Protein AF-A0A8I3A4X0-F1 (afdb_monomer_lite)

Sequence (223 aa):
MESDSDFFTKLTAVTSTLDHLRTVLSHLPDSIPLANKNTPRYDFQFYQPDQEKVKLYGTTEAALNNVLKVTFAPNGRRGDDTPYRFDLLEQGPGLVAIVDALDCELSRSPGSAILCKWLDDLLQVAEHYDKAAQVVMPNNTQSSSGPTAAAGGVGEPADIQINPSNYIDDPEPIAKGPGGRPRDDRLLHLAIWCHQQDDSNKTNVFRCVGTSTGCTTAWKFKN

Structure (mmCIF, N/CA/C/O backbone):
data_AF-A0A8I3A4X0-F1
#
_entry.id   AF-A0A8I3A4X0-F1
#
loop_
_atom_site.group_PDB
_atom_site.id
_atom_site.type_symbol
_atom_site.label_atom_id
_atom_site.label_alt_id
_atom_site.label_comp_id
_atom_site.label_asym_id
_atom_site.label_entity_id
_atom_site.label_seq_id
_atom_site.pdbx_PDB_ins_code
_atom_site.Cartn_x
_atom_site.Cartn_y
_atom_site.Cartn_z
_atom_site.occupancy
_atom_site.B_iso_or_equiv
_atom_site.auth_seq_id
_atom_site.auth_comp_id
_atom_site.auth_asym_id
_atom_site.auth_atom_id
_atom_site.pdbx_PDB_model_num
ATOM 1 N N . MET A 1 1 ? -29.580 -1.529 12.355 1.00 47.12 1 MET A N 1
ATOM 2 C CA . MET A 1 1 ? -29.310 -2.789 13.070 1.00 47.12 1 MET A CA 1
ATOM 3 C C . MET A 1 1 ? -28.844 -3.754 11.995 1.00 47.12 1 MET A C 1
ATOM 5 O O . MET A 1 1 ? -29.682 -4.291 11.282 1.00 47.12 1 MET A O 1
ATOM 9 N N . GLU A 1 2 ? -27.535 -3.811 11.734 1.00 55.06 2 GLU A N 1
ATOM 10 C CA . GLU A 1 2 ? -26.990 -4.882 10.886 1.00 55.06 2 GLU A CA 1
ATOM 11 C C . GLU A 1 2 ? -27.287 -6.211 11.587 1.00 55.06 2 GLU A C 1
ATOM 13 O O . GLU A 1 2 ? -27.212 -6.295 12.812 1.00 55.06 2 GLU A O 1
ATOM 18 N N . SER A 1 3 ? -27.726 -7.212 10.829 1.00 74.44 3 SER A N 1
ATOM 19 C CA . SER A 1 3 ? -27.935 -8.554 11.368 1.00 74.44 3 SER A CA 1
ATOM 20 C C . SER A 1 3 ? -26.574 -9.156 11.706 1.00 74.44 3 SER A C 1
ATOM 22 O O . SER A 1 3 ? -25.662 -9.067 10.885 1.00 74.44 3 SER A O 1
ATOM 24 N N . ASP A 1 4 ? -26.443 -9.822 12.855 1.00 71.00 4 ASP A N 1
ATOM 25 C CA . ASP A 1 4 ? -25.217 -10.543 13.233 1.00 71.00 4 ASP A CA 1
ATOM 26 C C . ASP A 1 4 ? -24.739 -11.494 12.117 1.00 71.00 4 ASP A C 1
ATOM 28 O O . ASP A 1 4 ? -23.542 -11.665 11.901 1.00 71.00 4 ASP A O 1
ATOM 32 N N . SER A 1 5 ? -25.667 -12.047 11.327 1.00 76.62 5 SER A N 1
ATOM 33 C CA . SER A 1 5 ? -25.352 -12.889 10.166 1.00 76.62 5 SER A CA 1
ATOM 34 C C . SER A 1 5 ? -24.596 -12.150 9.052 1.00 76.62 5 SER A C 1
ATOM 36 O O . SER A 1 5 ? -23.759 -12.754 8.381 1.00 76.62 5 SER A O 1
ATOM 38 N N . ASP A 1 6 ? -24.887 -10.868 8.828 1.00 80.56 6 ASP A N 1
ATOM 39 C CA . ASP A 1 6 ? -24.220 -10.039 7.813 1.00 80.56 6 ASP A CA 1
ATOM 40 C C . ASP A 1 6 ? -22.805 -9.659 8.276 1.00 80.56 6 ASP A C 1
ATOM 42 O O . ASP A 1 6 ? -21.851 -9.708 7.500 1.00 80.56 6 ASP A O 1
ATOM 46 N N . PHE A 1 7 ? -22.645 -9.401 9.578 1.00 77.06 7 PHE A N 1
ATOM 47 C CA . PHE A 1 7 ? -21.348 -9.124 10.193 1.00 77.06 7 PHE A CA 1
ATOM 48 C C . PHE A 1 7 ? -20.360 -10.288 10.017 1.00 77.06 7 PHE A C 1
ATOM 50 O O . PHE A 1 7 ? -19.268 -10.089 9.483 1.00 77.06 7 PHE A O 1
ATOM 57 N N . PHE A 1 8 ? -20.737 -11.515 10.401 1.00 78.38 8 PHE A N 1
ATOM 58 C CA . PHE A 1 8 ? -19.843 -12.677 10.279 1.00 78.38 8 PHE A CA 1
ATOM 59 C C . PHE A 1 8 ? -19.531 -13.037 8.823 1.00 78.38 8 PHE A C 1
ATOM 61 O O . PHE A 1 8 ? -18.415 -13.463 8.519 1.00 78.38 8 PHE A O 1
ATOM 68 N N . THR A 1 9 ? -20.484 -12.833 7.911 1.00 82.56 9 THR A N 1
ATOM 69 C CA . THR A 1 9 ? -20.263 -13.058 6.475 1.00 82.56 9 THR A CA 1
ATOM 70 C C . THR A 1 9 ? -19.227 -12.079 5.922 1.00 82.56 9 THR A C 1
ATOM 72 O O . THR A 1 9 ? -18.275 -12.503 5.265 1.00 82.56 9 THR A O 1
ATOM 75 N N . LYS A 1 10 ? -19.356 -10.783 6.243 1.00 80.06 10 LYS A N 1
ATOM 76 C CA . LYS A 1 10 ? -18.376 -9.755 5.856 1.00 80.06 10 LYS A CA 1
ATOM 77 C C . LYS A 1 10 ? -17.004 -10.035 6.451 1.00 80.06 10 LYS A C 1
ATOM 79 O O . LYS A 1 10 ? -16.015 -9.987 5.729 1.00 80.06 10 LYS A O 1
ATOM 84 N N . LEU A 1 11 ? -16.948 -10.389 7.734 1.00 81.38 11 LEU A N 1
ATOM 85 C CA . LEU A 1 11 ? -15.691 -10.698 8.408 1.00 81.38 11 LEU A CA 1
ATOM 86 C C . LEU A 1 11 ? -14.978 -11.885 7.742 1.00 81.38 11 LEU A C 1
ATOM 88 O O . LEU A 1 11 ? -13.796 -11.785 7.447 1.00 81.38 11 LEU A O 1
ATOM 92 N N . THR A 1 12 ? -15.708 -12.957 7.418 1.00 85.00 12 THR A N 1
ATOM 93 C CA . THR A 1 12 ? -15.148 -14.140 6.735 1.00 85.00 12 THR A CA 1
ATOM 94 C C . THR A 1 12 ? -14.617 -13.805 5.335 1.00 85.00 12 THR A C 1
ATOM 96 O O . THR A 1 12 ? -13.579 -14.314 4.912 1.00 85.00 12 THR A O 1
ATOM 99 N N . ALA A 1 13 ? -15.314 -12.936 4.597 1.00 86.62 13 ALA A N 1
ATOM 100 C CA . ALA A 1 13 ? -14.864 -12.485 3.281 1.00 86.62 13 ALA A CA 1
ATOM 101 C C . ALA A 1 13 ? -13.602 -11.609 3.375 1.00 86.62 13 ALA A C 1
ATOM 103 O O . ALA A 1 13 ? -12.676 -11.757 2.573 1.00 86.62 13 ALA A O 1
ATOM 104 N N . VAL A 1 14 ? -13.542 -10.728 4.377 1.00 90.62 14 VAL A N 1
ATOM 105 C CA . VAL A 1 14 ? -12.379 -9.876 4.638 1.00 90.62 14 VAL A CA 1
ATOM 106 C C . VAL A 1 14 ? -11.165 -10.715 5.030 1.00 90.62 14 VAL A C 1
ATOM 108 O O . VAL A 1 14 ? -10.103 -10.529 4.441 1.00 90.62 14 VAL A O 1
ATOM 111 N N . THR A 1 15 ? -11.311 -11.678 5.943 1.00 91.75 15 THR A N 1
ATOM 112 C CA . THR A 1 15 ? -10.195 -12.540 6.366 1.00 91.75 15 THR A CA 1
ATOM 113 C C . THR A 1 15 ? -9.652 -13.370 5.207 1.00 91.75 15 THR A C 1
ATOM 115 O O . THR A 1 15 ? -8.444 -13.395 4.992 1.00 91.75 15 THR A O 1
ATOM 118 N N . SER A 1 16 ? -10.525 -13.958 4.380 1.00 93.50 16 SER A N 1
ATOM 119 C CA . SER A 1 16 ? -10.088 -14.693 3.184 1.00 93.50 16 SER A CA 1
ATOM 120 C C . SER A 1 16 ? -9.323 -13.804 2.199 1.00 93.50 16 SER A C 1
ATOM 122 O O . SER A 1 16 ? -8.357 -14.253 1.582 1.00 93.50 16 SER A O 1
ATOM 124 N N . THR A 1 17 ? -9.752 -12.551 2.033 1.00 95.19 17 THR A N 1
ATOM 125 C CA . THR A 1 17 ? -9.074 -11.585 1.157 1.00 95.19 17 THR A CA 1
ATOM 126 C C . THR A 1 17 ? -7.717 -11.166 1.734 1.00 95.19 17 THR A C 1
ATOM 128 O O . THR A 1 17 ? -6.750 -11.035 0.987 1.00 95.19 17 THR A O 1
ATOM 131 N N . LEU A 1 18 ? -7.613 -11.003 3.057 1.00 96.69 18 LEU A N 1
ATOM 132 C CA . LEU A 1 18 ? -6.359 -10.695 3.752 1.00 96.69 18 LEU A CA 1
ATOM 133 C C . LEU A 1 18 ? -5.341 -11.839 3.643 1.00 96.69 18 LEU A C 1
ATOM 135 O O . LEU A 1 18 ? -4.169 -11.581 3.369 1.00 96.69 18 LEU A O 1
ATOM 139 N N . ASP A 1 19 ? -5.779 -13.090 3.793 1.00 97.06 19 ASP A N 1
ATOM 140 C CA . ASP A 1 19 ? -4.923 -14.273 3.625 1.00 97.06 19 ASP A CA 1
ATOM 141 C C . ASP A 1 19 ? -4.390 -14.390 2.192 1.00 97.06 19 ASP A C 1
ATOM 143 O O . ASP A 1 19 ? -3.203 -14.659 1.968 1.00 97.06 19 ASP A O 1
ATOM 147 N N . HIS A 1 20 ? -5.254 -14.130 1.208 1.00 97.25 20 HIS A N 1
ATOM 148 C CA . HIS A 1 20 ? -4.854 -14.078 -0.195 1.00 97.25 20 HIS A CA 1
ATOM 149 C C . HIS A 1 20 ? -3.848 -12.950 -0.443 1.00 97.25 20 HIS A C 1
ATOM 151 O O . HIS A 1 20 ? -2.771 -13.197 -0.985 1.00 97.25 20 HIS A O 1
ATOM 157 N N . LEU A 1 21 ? -4.122 -11.736 0.051 1.00 97.62 21 LEU A N 1
ATOM 158 C CA . LEU A 1 21 ? -3.190 -10.613 -0.057 1.00 97.62 21 LEU A CA 1
ATOM 159 C C . LEU A 1 21 ? -1.827 -10.947 0.567 1.00 97.62 21 LEU A C 1
ATOM 161 O O . LEU A 1 21 ? -0.797 -10.696 -0.057 1.00 97.62 21 LEU A O 1
ATOM 165 N N . ARG A 1 22 ? -1.797 -11.549 1.763 1.00 98.06 22 ARG A N 1
ATOM 166 C CA . ARG A 1 22 ? -0.547 -11.969 2.420 1.00 98.06 22 ARG A CA 1
ATOM 167 C C . ARG A 1 22 ? 0.241 -12.928 1.543 1.00 98.06 22 ARG A C 1
ATOM 169 O O . ARG A 1 22 ? 1.454 -12.771 1.408 1.00 98.06 22 ARG A O 1
ATOM 176 N N . THR A 1 23 ? -0.447 -13.901 0.955 1.00 96.75 23 THR A N 1
ATOM 177 C CA . THR A 1 23 ? 0.161 -14.909 0.085 1.00 96.75 23 THR A CA 1
ATOM 178 C C . THR A 1 23 ? 0.794 -14.244 -1.133 1.00 96.75 23 THR A C 1
ATOM 180 O O . THR A 1 23 ? 1.985 -14.431 -1.371 1.00 96.75 23 THR A O 1
ATOM 183 N N . VAL A 1 24 ? 0.051 -13.395 -1.849 1.00 95.88 24 VAL A N 1
ATOM 184 C CA . VAL A 1 24 ? 0.565 -12.723 -3.053 1.00 95.88 24 VAL A CA 1
ATOM 185 C C . VAL A 1 24 ? 1.722 -11.775 -2.710 1.00 95.88 24 VAL A C 1
ATOM 187 O O . VAL A 1 24 ? 2.749 -11.797 -3.383 1.00 95.88 24 VAL A O 1
ATOM 190 N N . LEU A 1 25 ? 1.622 -10.996 -1.625 1.00 96.00 25 LEU A N 1
ATOM 191 C CA . LEU A 1 25 ? 2.701 -10.096 -1.192 1.00 96.00 25 LEU A CA 1
ATOM 192 C C . LEU A 1 25 ? 3.981 -10.838 -0.769 1.00 96.00 25 LEU A C 1
ATOM 194 O O . LEU A 1 25 ? 5.075 -10.293 -0.909 1.00 96.00 25 LEU A O 1
ATOM 198 N N . SER A 1 26 ? 3.857 -12.066 -0.257 1.00 94.50 26 SER A N 1
ATOM 199 C CA . SER A 1 26 ? 5.000 -12.898 0.154 1.00 94.50 26 SER A CA 1
ATOM 200 C C . SER A 1 26 ? 5.718 -13.560 -1.026 1.00 94.50 26 SER A C 1
ATOM 202 O O . SER A 1 26 ? 6.832 -14.055 -0.864 1.00 94.50 26 SER A O 1
ATOM 204 N N . HIS A 1 27 ? 5.084 -13.570 -2.199 1.00 91.38 27 HIS A N 1
ATOM 205 C CA . HIS A 1 27 ? 5.568 -14.208 -3.421 1.00 91.38 27 HIS A CA 1
ATOM 206 C C . HIS A 1 27 ? 5.666 -13.220 -4.589 1.00 91.38 27 HIS A C 1
ATOM 208 O O . HIS A 1 27 ? 5.563 -13.615 -5.749 1.00 91.38 27 HIS A O 1
ATOM 214 N N . LEU A 1 28 ? 5.870 -11.933 -4.292 1.00 91.62 28 LEU A N 1
ATOM 215 C CA . LEU A 1 28 ? 6.074 -10.932 -5.329 1.00 91.62 28 LEU A CA 1
ATOM 216 C C . LEU A 1 28 ? 7.306 -11.269 -6.184 1.00 91.62 28 LEU A C 1
ATOM 218 O O . LEU A 1 28 ? 8.292 -11.817 -5.688 1.00 91.62 28 LEU A O 1
ATOM 222 N N . PRO A 1 29 ? 7.270 -10.935 -7.480 1.00 90.06 29 PRO A N 1
ATOM 223 C CA . PRO A 1 29 ? 8.367 -11.246 -8.381 1.00 90.06 29 PRO A CA 1
ATOM 224 C C . PRO A 1 29 ? 9.606 -10.387 -8.122 1.00 90.06 29 PRO A C 1
ATOM 226 O O . PRO A 1 29 ? 9.511 -9.218 -7.743 1.00 90.06 29 PRO A O 1
ATOM 229 N N . ASP A 1 30 ? 10.771 -10.924 -8.489 1.00 88.00 30 ASP A N 1
ATOM 230 C CA . ASP A 1 30 ? 12.080 -10.255 -8.388 1.00 88.00 30 ASP A CA 1
ATOM 231 C C . ASP A 1 30 ? 12.199 -8.964 -9.223 1.00 88.00 30 ASP A C 1
ATOM 233 O O . ASP A 1 30 ? 13.159 -8.208 -9.077 1.00 88.00 30 ASP A O 1
ATOM 237 N N . SER A 1 31 ? 11.221 -8.671 -10.090 1.00 86.19 31 SER A N 1
ATOM 238 C CA . SER A 1 31 ? 11.115 -7.373 -10.768 1.00 86.19 31 SER A CA 1
ATOM 239 C C . SER A 1 31 ? 10.876 -6.213 -9.796 1.00 86.19 31 SER A C 1
ATOM 241 O O . SER A 1 31 ? 11.176 -5.068 -10.133 1.00 86.19 31 SER A O 1
ATOM 243 N N . ILE A 1 32 ? 10.325 -6.493 -8.611 1.00 89.38 32 ILE A N 1
ATOM 244 C CA . ILE A 1 32 ? 10.249 -5.542 -7.502 1.00 89.38 32 ILE A CA 1
ATOM 245 C C . ILE A 1 32 ? 11.483 -5.771 -6.617 1.00 89.38 32 ILE A C 1
ATOM 247 O O . ILE A 1 32 ? 11.727 -6.903 -6.191 1.00 89.38 32 ILE A O 1
ATOM 251 N N . PRO A 1 33 ? 12.272 -4.730 -6.303 1.00 91.44 33 PRO A N 1
ATOM 252 C CA . PRO A 1 33 ? 13.478 -4.906 -5.506 1.00 91.44 33 PRO A CA 1
ATOM 253 C C . PRO A 1 33 ? 13.143 -5.332 -4.072 1.00 91.44 33 PRO A C 1
ATOM 255 O O . PRO A 1 33 ? 12.147 -4.906 -3.490 1.00 91.44 33 PRO A O 1
ATOM 258 N N . LEU A 1 34 ? 14.004 -6.152 -3.473 1.00 90.56 34 LEU A N 1
ATOM 259 C CA . LEU A 1 34 ? 13.923 -6.465 -2.046 1.00 90.56 34 LEU A CA 1
ATOM 260 C C . LEU A 1 34 ? 14.185 -5.213 -1.200 1.00 90.56 34 LEU A C 1
ATOM 262 O O . LEU A 1 34 ? 15.054 -4.402 -1.528 1.00 90.56 34 LEU A O 1
ATOM 266 N N . ALA A 1 35 ? 13.454 -5.086 -0.093 1.00 89.81 35 ALA A N 1
ATOM 267 C CA . ALA A 1 35 ? 13.588 -3.983 0.846 1.00 89.81 35 ALA A CA 1
ATOM 268 C C . ALA A 1 35 ? 15.026 -3.859 1.369 1.00 89.81 35 ALA A C 1
ATOM 270 O O . ALA A 1 35 ? 15.668 -4.844 1.759 1.00 89.81 35 ALA A O 1
ATOM 271 N N . ASN A 1 36 ? 15.529 -2.624 1.418 1.00 88.12 36 ASN A N 1
ATOM 272 C CA . ASN A 1 36 ? 16.824 -2.349 2.027 1.00 88.12 36 ASN A CA 1
ATOM 273 C C . ASN A 1 36 ? 16.703 -2.491 3.549 1.00 88.12 36 ASN A C 1
ATOM 275 O O . ASN A 1 36 ? 15.921 -1.787 4.179 1.00 88.12 36 ASN A O 1
ATOM 279 N N . LYS A 1 37 ? 17.516 -3.362 4.158 1.00 85.00 37 LYS A N 1
ATOM 280 C CA . LYS A 1 37 ? 17.486 -3.607 5.611 1.00 85.00 37 LYS A CA 1
ATOM 281 C C . LYS A 1 37 ? 17.763 -2.359 6.457 1.00 85.00 37 LYS A C 1
ATOM 283 O O . LYS A 1 37 ? 17.303 -2.300 7.590 1.00 85.00 37 LYS A O 1
ATOM 288 N N . ASN A 1 38 ? 18.520 -1.397 5.933 1.00 86.44 38 ASN A N 1
ATOM 289 C CA . ASN A 1 38 ? 18.898 -0.184 6.661 1.00 86.44 38 ASN A CA 1
ATOM 290 C C . ASN A 1 38 ? 17.916 0.969 6.433 1.00 86.44 38 ASN A C 1
ATOM 292 O O . ASN A 1 38 ? 17.824 1.870 7.262 1.00 86.44 38 ASN A O 1
ATOM 296 N N . THR A 1 39 ? 17.221 0.964 5.296 1.00 87.25 39 THR A N 1
ATOM 297 C CA . THR A 1 39 ? 16.328 2.045 4.863 1.00 87.25 39 THR A CA 1
ATOM 298 C C . THR A 1 39 ? 15.094 1.480 4.147 1.00 87.25 39 THR A C 1
ATOM 300 O O . THR A 1 39 ? 14.900 1.751 2.957 1.00 87.25 39 THR A O 1
ATOM 303 N N . PRO A 1 40 ? 14.268 0.665 4.831 1.00 88.50 40 PRO A N 1
ATOM 304 C CA . PRO A 1 40 ? 13.069 0.102 4.221 1.00 88.50 40 PRO A CA 1
ATOM 305 C C . PRO A 1 40 ? 12.088 1.226 3.869 1.00 88.50 40 PRO A C 1
ATOM 307 O O . PRO A 1 40 ? 11.919 2.181 4.630 1.00 88.50 40 PRO A O 1
ATOM 310 N N . ARG A 1 41 ? 11.438 1.134 2.707 1.00 90.06 41 ARG A N 1
ATOM 311 C CA . ARG A 1 41 ? 10.361 2.061 2.325 1.00 90.06 41 ARG A CA 1
ATOM 312 C C . ARG A 1 41 ? 9.055 1.744 3.037 1.00 90.06 41 ARG A C 1
ATOM 314 O O . ARG A 1 41 ? 8.279 2.661 3.300 1.00 90.06 41 ARG A O 1
ATOM 321 N N . TYR A 1 42 ? 8.801 0.472 3.314 1.00 93.38 42 TYR A N 1
ATOM 322 C CA . TYR A 1 42 ? 7.616 0.009 4.017 1.00 93.38 42 TYR A CA 1
ATOM 323 C C . TYR A 1 42 ? 8.004 -0.489 5.404 1.00 93.38 42 TYR A C 1
ATOM 325 O O . TYR A 1 42 ? 8.756 -1.450 5.543 1.00 93.38 42 TYR A O 1
ATOM 333 N N . ASP A 1 43 ? 7.454 0.152 6.432 1.00 90.44 43 ASP A N 1
ATOM 334 C CA . ASP A 1 43 ? 7.720 -0.175 7.832 1.00 90.44 43 ASP A CA 1
ATOM 335 C C . ASP A 1 43 ? 6.407 -0.402 8.590 1.00 90.44 43 ASP A C 1
ATOM 337 O O . ASP A 1 43 ? 6.015 0.358 9.472 1.00 90.44 43 ASP A O 1
ATOM 341 N N . PHE A 1 44 ? 5.664 -1.432 8.173 1.00 94.44 44 PHE A N 1
ATOM 342 C CA . PHE A 1 44 ? 4.459 -1.870 8.885 1.00 94.44 44 PHE A CA 1
ATOM 343 C C . PHE A 1 44 ? 4.747 -2.973 9.909 1.00 94.44 44 PHE A C 1
ATOM 345 O O . PHE A 1 44 ? 3.836 -3.406 10.615 1.00 94.44 44 PHE A O 1
ATOM 352 N N . GLN A 1 45 ? 5.998 -3.435 10.015 1.00 91.75 45 GLN A N 1
ATOM 353 C CA . GLN A 1 45 ? 6.376 -4.402 11.040 1.00 91.75 45 GLN A CA 1
ATOM 354 C C . GLN A 1 45 ? 6.138 -3.776 12.411 1.00 91.75 45 GLN A C 1
ATOM 356 O O . GLN A 1 45 ? 6.707 -2.742 12.739 1.00 91.75 45 GLN A O 1
ATOM 361 N N . PHE A 1 46 ? 5.275 -4.408 13.206 1.00 89.31 46 PHE A N 1
ATOM 362 C CA . PHE A 1 46 ? 4.861 -3.886 14.510 1.00 89.31 46 PHE A CA 1
ATOM 363 C C . PHE A 1 46 ? 4.148 -2.527 14.435 1.00 89.31 46 PHE A C 1
ATOM 365 O O . PHE A 1 46 ? 4.197 -1.761 15.399 1.00 89.31 46 PHE A O 1
ATOM 372 N N . TYR A 1 47 ? 3.478 -2.232 13.313 1.00 92.25 47 TYR A N 1
ATOM 373 C CA . TYR A 1 47 ? 2.693 -1.012 13.156 1.00 92.25 47 TYR A CA 1
ATOM 374 C C . TYR A 1 47 ? 1.761 -0.795 14.351 1.00 92.25 47 TYR A C 1
ATOM 376 O O . TYR A 1 47 ? 0.989 -1.675 14.738 1.00 92.25 47 TYR A O 1
ATOM 384 N N . GLN A 1 48 ? 1.807 0.417 14.897 1.00 91.06 48 GLN A N 1
ATOM 385 C CA . GLN A 1 48 ? 0.842 0.901 15.870 1.00 91.06 48 GLN A CA 1
ATOM 386 C C . GLN A 1 48 ? 0.304 2.255 15.408 1.00 91.06 48 GLN A C 1
ATOM 388 O O . GLN A 1 48 ? 1.079 3.082 14.914 1.00 91.06 48 GLN A O 1
ATOM 393 N N . PRO A 1 49 ? -1.002 2.521 15.582 1.00 89.62 49 PRO A N 1
ATOM 394 C CA . PRO A 1 49 ? -1.558 3.830 15.291 1.00 89.62 49 PRO A CA 1
ATOM 395 C C . PRO A 1 49 ? -0.856 4.924 16.102 1.00 89.62 49 PRO A C 1
ATOM 397 O O . PRO A 1 49 ? -0.827 4.894 17.336 1.00 89.62 49 PRO A O 1
ATOM 400 N N . ASP A 1 50 ? -0.323 5.915 15.391 1.00 91.00 50 ASP A N 1
ATOM 401 C CA . ASP A 1 50 ? 0.233 7.130 15.980 1.00 91.00 50 ASP A CA 1
ATOM 402 C C . ASP A 1 50 ? -0.865 7.866 16.762 1.00 91.00 50 ASP A C 1
ATOM 404 O O . ASP A 1 50 ? -1.865 8.311 16.193 1.00 91.00 50 ASP A O 1
ATOM 408 N N . GLN A 1 51 ? -0.677 7.993 18.076 1.00 94.25 51 GLN A N 1
ATOM 409 C CA . GLN A 1 51 ? -1.674 8.560 18.984 1.00 94.25 51 GLN A CA 1
ATOM 410 C C . GLN A 1 51 ? -1.987 10.030 18.683 1.00 94.25 51 GLN A C 1
ATOM 412 O O . GLN A 1 51 ? -3.123 10.467 18.888 1.00 94.25 51 GLN A O 1
ATOM 417 N N . GLU A 1 52 ? -1.031 10.797 18.153 1.00 94.25 52 GLU A N 1
ATOM 418 C CA . GLU A 1 52 ? -1.281 12.180 17.746 1.00 94.25 52 GLU A CA 1
ATOM 419 C C . GLU A 1 52 ? -2.169 12.225 16.503 1.00 94.25 52 GLU A C 1
ATOM 421 O O . GLU A 1 52 ? -3.124 13.005 16.446 1.00 94.25 52 GLU A O 1
ATOM 426 N N . LYS A 1 53 ? -1.928 11.328 15.540 1.00 90.94 53 LYS A N 1
ATOM 427 C CA . LYS A 1 53 ? -2.789 11.182 14.359 1.00 90.94 53 LYS A CA 1
ATOM 428 C C . LYS A 1 53 ? -4.170 10.653 14.716 1.00 90.94 53 LYS A C 1
ATOM 430 O O . LYS A 1 53 ? -5.149 11.135 14.158 1.00 90.94 53 LYS A O 1
ATOM 435 N N . VAL A 1 54 ? -4.278 9.715 15.655 1.00 93.81 54 VAL A N 1
ATOM 436 C CA . VAL A 1 54 ? -5.578 9.239 16.154 1.00 93.81 54 VAL A CA 1
ATOM 437 C C . VAL A 1 54 ? -6.349 10.389 16.793 1.00 93.81 54 VAL A C 1
ATOM 439 O O . VAL A 1 54 ? -7.526 10.568 16.501 1.00 93.81 54 VAL A O 1
ATOM 442 N N . LYS A 1 55 ? -5.691 11.225 17.602 1.00 94.88 55 LYS A N 1
ATOM 443 C CA . LYS A 1 55 ? -6.317 12.420 18.182 1.00 94.88 55 LYS A CA 1
ATOM 444 C C . LYS A 1 55 ? -6.742 13.432 17.113 1.00 94.88 55 LYS A C 1
ATOM 446 O O . LYS A 1 55 ? -7.792 14.053 17.255 1.00 94.88 55 LYS A O 1
ATOM 451 N N . LEU A 1 56 ? -5.941 13.601 16.060 1.00 95.56 56 LEU A N 1
ATOM 452 C CA . LEU A 1 56 ? -6.218 14.531 14.966 1.00 95.56 56 LEU A CA 1
ATOM 453 C C . LEU A 1 56 ? -7.365 14.060 14.058 1.00 95.56 56 LEU A C 1
ATOM 455 O O . LEU A 1 56 ? -8.210 14.865 13.676 1.00 95.56 56 LEU A O 1
ATOM 459 N N . TYR A 1 57 ? -7.390 12.775 13.701 1.00 92.94 57 TYR A N 1
ATOM 460 C CA . TYR A 1 57 ? -8.351 12.204 12.751 1.00 92.94 57 TYR A CA 1
ATOM 461 C C . TYR A 1 57 ? -9.557 11.528 13.417 1.00 92.94 57 TYR A C 1
ATOM 463 O O . TYR A 1 57 ? -10.526 11.194 12.741 1.00 92.94 57 TYR A O 1
ATOM 471 N N . GLY A 1 58 ? -9.516 11.341 14.735 1.00 92.94 58 GLY A N 1
ATOM 472 C CA . GLY A 1 58 ? -10.604 10.828 15.566 1.00 92.94 58 GLY A CA 1
ATOM 473 C C . GLY A 1 58 ? -10.639 9.307 15.728 1.00 92.94 58 GLY A C 1
ATOM 474 O O . GLY A 1 58 ? -11.188 8.830 16.719 1.00 92.94 58 GLY A O 1
ATOM 475 N N . THR A 1 59 ? -10.053 8.535 14.807 1.00 93.31 59 THR A N 1
ATOM 476 C CA . THR A 1 59 ? -10.052 7.063 14.866 1.00 93.31 59 THR A CA 1
ATOM 477 C C . THR A 1 59 ? -8.717 6.457 14.431 1.00 93.31 59 THR A C 1
ATOM 479 O O . THR A 1 59 ? -7.942 7.068 13.690 1.00 93.31 59 THR A O 1
ATOM 482 N N . THR A 1 60 ? -8.455 5.229 14.884 1.00 94.50 60 THR A N 1
ATOM 483 C CA . THR A 1 60 ? -7.318 4.404 14.446 1.00 94.50 60 THR A CA 1
ATOM 484 C C . THR A 1 60 ? -7.420 4.051 12.963 1.00 94.50 60 THR A C 1
ATOM 486 O O . THR A 1 60 ? -6.443 4.210 12.237 1.00 94.50 60 THR A O 1
ATOM 489 N N . GLU A 1 61 ? -8.629 3.747 12.483 1.00 94.50 61 GLU A N 1
ATOM 490 C CA . GLU A 1 61 ? -8.956 3.585 11.062 1.00 94.50 61 GLU A CA 1
ATOM 491 C C . GLU A 1 61 ? -8.497 4.788 10.220 1.00 94.50 61 GLU A C 1
ATOM 493 O O . GLU A 1 61 ? -7.825 4.629 9.199 1.00 94.50 61 GLU A O 1
ATOM 498 N N . ALA A 1 62 ? -8.844 6.010 10.637 1.00 93.94 62 ALA A N 1
ATOM 499 C CA . ALA A 1 62 ? -8.510 7.212 9.883 1.00 93.94 62 ALA A CA 1
ATOM 500 C C . ALA A 1 62 ? -7.004 7.525 9.936 1.00 93.94 62 ALA A C 1
ATOM 502 O O . ALA A 1 62 ? -6.436 7.992 8.943 1.00 93.94 62 ALA A O 1
ATOM 503 N N . ALA A 1 63 ? -6.343 7.219 11.058 1.00 95.25 63 ALA A N 1
ATOM 504 C CA . ALA A 1 63 ? -4.891 7.300 11.178 1.00 95.25 63 ALA A CA 1
ATOM 505 C C . ALA A 1 63 ? -4.185 6.300 10.245 1.00 95.25 63 ALA A C 1
ATOM 507 O O . ALA A 1 63 ? -3.257 6.692 9.532 1.00 95.25 63 ALA A O 1
ATOM 508 N N . LEU A 1 64 ? -4.659 5.051 10.172 1.00 95.56 64 LEU A N 1
ATOM 509 C CA . LEU A 1 64 ? -4.146 4.054 9.231 1.00 95.56 64 LEU A CA 1
ATOM 510 C C . LEU A 1 64 ? -4.385 4.493 7.783 1.00 95.56 64 LEU A C 1
ATOM 512 O O . LEU A 1 64 ? -3.448 4.506 6.992 1.00 95.56 64 LEU A O 1
ATOM 516 N N . ASN A 1 65 ? -5.591 4.952 7.439 1.00 96.19 65 ASN A N 1
ATOM 517 C CA . ASN A 1 65 ? -5.887 5.487 6.108 1.00 96.19 65 ASN A CA 1
ATOM 518 C C . ASN A 1 65 ? -4.922 6.618 5.706 1.00 96.19 65 ASN A C 1
ATOM 520 O O . ASN A 1 65 ? -4.469 6.670 4.561 1.00 96.19 65 ASN A O 1
ATOM 524 N N . ASN A 1 66 ? -4.568 7.513 6.636 1.00 95.56 66 ASN A N 1
ATOM 525 C CA . ASN A 1 66 ? -3.567 8.547 6.380 1.00 95.56 66 ASN A CA 1
ATOM 526 C C . ASN A 1 66 ? -2.190 7.949 6.062 1.00 95.56 66 ASN A C 1
ATOM 528 O O . ASN A 1 66 ? -1.568 8.368 5.087 1.00 95.56 66 ASN A O 1
ATOM 532 N N . VAL A 1 67 ? -1.733 6.974 6.853 1.00 95.75 67 VAL A N 1
ATOM 533 C CA . VAL A 1 67 ? -0.458 6.280 6.618 1.00 95.75 67 VAL A CA 1
ATOM 534 C C . VAL A 1 67 ? -0.470 5.607 5.247 1.00 95.75 67 VAL A C 1
ATOM 536 O O . VAL A 1 67 ? 0.414 5.868 4.442 1.00 95.75 67 VAL A O 1
ATOM 539 N N . LEU A 1 68 ? -1.514 4.842 4.923 1.00 95.88 68 LEU A N 1
ATOM 540 C CA . LEU A 1 68 ? -1.660 4.179 3.625 1.00 95.88 68 LEU A CA 1
ATOM 541 C C . LEU A 1 68 ? -1.632 5.175 2.460 1.00 95.88 68 LEU A C 1
ATOM 543 O O . LEU A 1 68 ? -0.927 4.967 1.471 1.00 95.88 68 LEU A O 1
ATOM 547 N N . LYS A 1 69 ? -2.344 6.299 2.592 1.00 95.56 69 LYS A N 1
ATOM 548 C CA . LYS A 1 69 ? -2.344 7.362 1.585 1.00 95.56 69 LYS A CA 1
ATOM 549 C C . LYS A 1 69 ? -0.944 7.931 1.373 1.00 95.56 69 LYS A C 1
ATOM 551 O O . LYS A 1 69 ? -0.529 8.058 0.231 1.00 95.56 69 LYS A O 1
ATOM 556 N N . VAL A 1 70 ? -0.226 8.276 2.439 1.00 94.00 70 VAL A N 1
ATOM 557 C CA . VAL A 1 70 ? 1.123 8.857 2.330 1.00 94.00 70 VAL A CA 1
ATOM 558 C C . VAL A 1 70 ? 2.122 7.843 1.767 1.00 94.00 70 VAL A C 1
ATOM 560 O O . VAL A 1 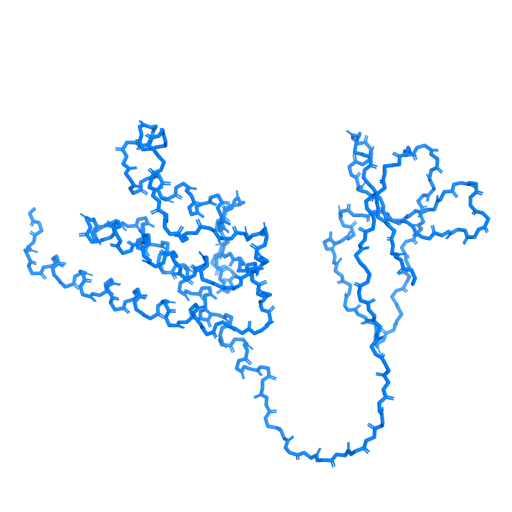70 ? 2.967 8.213 0.957 1.00 94.00 70 VAL A O 1
ATOM 563 N N . THR A 1 71 ? 1.997 6.573 2.149 1.00 94.94 71 THR A N 1
ATOM 564 C CA . THR A 1 71 ? 2.935 5.515 1.765 1.00 94.94 71 THR A CA 1
ATOM 565 C C . THR A 1 71 ? 2.744 5.042 0.324 1.00 94.94 71 THR A C 1
ATOM 567 O O . THR A 1 71 ? 3.721 4.909 -0.409 1.00 94.94 71 THR A O 1
ATOM 570 N N . PHE A 1 72 ? 1.504 4.796 -0.107 1.00 94.94 72 PHE A N 1
ATOM 571 C CA . PHE A 1 72 ? 1.222 4.175 -1.410 1.00 94.94 72 PHE A CA 1
ATOM 572 C C . PHE A 1 72 ? 0.713 5.158 -2.457 1.00 94.94 72 PHE A C 1
ATOM 574 O O . PHE A 1 72 ? 0.991 5.009 -3.642 1.00 94.94 72 PHE A O 1
ATOM 581 N N . ALA A 1 73 ? -0.034 6.175 -2.036 1.00 94.25 73 ALA A N 1
ATOM 582 C CA . ALA A 1 73 ? -0.711 7.094 -2.942 1.00 94.25 73 ALA A CA 1
ATOM 583 C C . ALA A 1 73 ? -0.468 8.570 -2.570 1.00 94.25 73 ALA A C 1
ATOM 585 O O . ALA A 1 73 ? -1.440 9.329 -2.459 1.00 94.25 73 ALA A O 1
ATOM 586 N N . PRO A 1 74 ? 0.795 9.019 -2.381 1.00 91.56 74 PRO A N 1
ATOM 587 C CA . PRO A 1 74 ? 1.083 10.398 -1.972 1.00 91.56 74 PRO A CA 1
ATOM 588 C C . PRO A 1 74 ? 0.563 11.422 -2.990 1.00 91.56 74 PRO A C 1
ATOM 590 O O . PRO A 1 74 ? 0.122 12.504 -2.612 1.00 91.56 74 PRO A O 1
ATOM 593 N N . ASN A 1 75 ? 0.529 11.035 -4.269 1.00 89.38 75 ASN A N 1
ATOM 594 C CA . ASN A 1 75 ? -0.006 11.829 -5.377 1.00 89.38 75 ASN A CA 1
ATOM 595 C C . ASN A 1 75 ? -1.456 11.453 -5.744 1.00 89.38 75 ASN A C 1
ATOM 597 O O . ASN A 1 75 ? -1.943 11.822 -6.808 1.00 89.38 75 ASN A O 1
ATOM 601 N N . GLY A 1 76 ? -2.145 10.708 -4.876 1.00 88.81 76 GLY A N 1
ATOM 602 C CA . GLY A 1 76 ? -3.455 10.125 -5.151 1.00 88.81 76 GLY A CA 1
ATOM 603 C C . GLY A 1 76 ? -3.379 8.750 -5.817 1.00 88.81 76 GLY A C 1
ATOM 604 O O . GLY A 1 76 ? -2.332 8.315 -6.298 1.00 88.81 76 GLY A O 1
ATOM 605 N N . ARG A 1 77 ? -4.512 8.039 -5.795 1.00 90.81 77 ARG A N 1
ATOM 606 C CA . ARG A 1 77 ? -4.682 6.766 -6.505 1.00 90.81 77 ARG A CA 1
ATOM 607 C C . ARG A 1 77 ? -4.804 7.047 -7.998 1.00 90.81 77 ARG A C 1
ATOM 609 O O . ARG A 1 77 ? -5.449 8.021 -8.387 1.00 90.81 77 ARG A O 1
ATOM 616 N N . ARG A 1 78 ? -4.229 6.179 -8.825 1.00 90.81 78 ARG A N 1
ATOM 617 C CA . ARG A 1 78 ? -4.406 6.246 -10.278 1.00 90.81 78 ARG A CA 1
ATOM 618 C C . ARG A 1 78 ? -5.862 5.988 -10.676 1.00 90.81 78 ARG A C 1
ATOM 620 O O . ARG A 1 78 ? -6.618 5.321 -9.955 1.00 90.81 78 ARG A O 1
ATOM 627 N N . GLY A 1 79 ? -6.232 6.552 -11.823 1.00 85.94 79 GLY A N 1
ATOM 628 C CA . GLY A 1 79 ? -7.549 6.398 -12.428 1.00 85.94 79 GLY A CA 1
ATOM 629 C C . GLY A 1 79 ? -7.818 4.974 -12.910 1.00 85.94 79 GLY A C 1
ATOM 630 O O . GLY A 1 79 ? -6.946 4.102 -12.886 1.00 85.94 79 GLY A O 1
ATOM 631 N N . ASP A 1 80 ? -9.058 4.747 -13.335 1.00 81.88 80 ASP A N 1
ATOM 632 C CA . ASP A 1 80 ? -9.533 3.447 -13.829 1.00 81.88 80 ASP A CA 1
ATOM 633 C C . ASP A 1 80 ? -8.928 3.061 -15.193 1.00 81.88 80 ASP A C 1
ATOM 635 O O . ASP A 1 80 ? -9.087 1.934 -15.648 1.00 81.88 80 ASP A O 1
ATOM 639 N N . ASP A 1 81 ? -8.218 3.986 -15.841 1.00 85.81 81 ASP A N 1
ATOM 640 C CA . ASP A 1 81 ? -7.473 3.796 -17.087 1.00 85.81 81 ASP A CA 1
ATOM 641 C C . ASP A 1 81 ? -6.124 3.085 -16.890 1.00 85.81 81 ASP A C 1
ATOM 643 O O . ASP A 1 81 ? -5.465 2.704 -17.857 1.00 85.81 81 ASP A O 1
ATOM 647 N N . THR A 1 82 ? -5.710 2.891 -15.638 1.00 84.31 82 THR A N 1
ATOM 648 C CA . THR A 1 82 ? -4.457 2.223 -15.287 1.00 84.31 82 THR A CA 1
ATOM 649 C C . THR A 1 82 ? -4.709 0.803 -14.780 1.00 84.31 82 THR A C 1
ATOM 651 O O . THR A 1 82 ? -5.720 0.555 -14.123 1.00 84.31 82 THR A O 1
ATOM 654 N N . PRO A 1 83 ? -3.788 -0.146 -15.030 1.00 83.38 83 PRO A N 1
ATOM 655 C CA . PRO A 1 83 ? -3.986 -1.541 -14.633 1.00 83.38 83 PRO A CA 1
ATOM 656 C C . PRO A 1 83 ? -4.008 -1.749 -13.111 1.00 83.38 83 PRO A C 1
ATOM 658 O O . PRO A 1 83 ? -4.454 -2.793 -12.645 1.00 83.38 83 PRO A O 1
ATOM 661 N N . TYR A 1 84 ? -3.514 -0.779 -12.336 1.00 87.12 84 TYR A N 1
ATOM 662 C CA . TYR A 1 84 ? -3.446 -0.832 -10.880 1.00 87.12 84 TYR A CA 1
ATOM 663 C C . TYR A 1 84 ? -3.257 0.575 -10.280 1.00 87.12 84 TYR A C 1
ATOM 665 O O . TYR A 1 84 ? -2.796 1.502 -10.949 1.00 87.12 84 TYR A O 1
ATOM 673 N N . ARG A 1 85 ? -3.593 0.755 -8.993 1.00 88.12 85 ARG A N 1
ATOM 674 C CA . ARG A 1 85 ? -3.775 2.089 -8.379 1.00 88.12 85 ARG A CA 1
ATOM 675 C C . ARG A 1 85 ? -2.499 2.828 -7.978 1.00 88.12 85 ARG A C 1
ATOM 677 O O . ARG A 1 85 ? -2.537 4.055 -7.888 1.00 88.12 85 ARG A O 1
ATOM 684 N N . PHE A 1 86 ? -1.406 2.122 -7.714 1.00 93.75 86 PHE A N 1
ATOM 685 C CA . PHE A 1 86 ? -0.109 2.678 -7.304 1.00 93.75 86 PHE A CA 1
ATOM 686 C C . PHE A 1 86 ? 1.005 1.636 -7.468 1.00 93.75 86 PHE A C 1
ATOM 688 O O . PHE A 1 86 ? 0.725 0.445 -7.499 1.00 93.75 86 PHE A O 1
ATOM 695 N N . ASP A 1 87 ? 2.264 2.065 -7.570 1.00 92.00 87 ASP A N 1
ATOM 696 C CA . ASP A 1 87 ? 3.392 1.132 -7.708 1.00 92.00 87 ASP A CA 1
ATOM 697 C C . ASP A 1 87 ? 3.795 0.523 -6.357 1.00 92.00 87 ASP A C 1
ATOM 699 O O . ASP A 1 87 ? 3.772 1.202 -5.326 1.00 92.00 87 ASP A O 1
ATOM 703 N N . LEU A 1 88 ? 4.241 -0.735 -6.384 1.00 92.88 88 LEU A N 1
ATOM 704 C CA . LEU A 1 88 ? 5.007 -1.324 -5.286 1.00 92.88 88 LEU A CA 1
ATOM 705 C C . LEU A 1 88 ? 6.486 -1.052 -5.531 1.00 92.88 88 LEU A C 1
ATOM 707 O O . LEU A 1 88 ? 7.035 -1.414 -6.571 1.00 92.88 88 LEU A O 1
ATOM 711 N N . LEU A 1 89 ? 7.119 -0.372 -4.579 1.00 92.12 89 LEU A N 1
ATOM 712 C CA . LEU A 1 89 ? 8.495 0.101 -4.723 1.00 92.12 89 LEU A CA 1
ATOM 713 C C . LEU A 1 89 ? 9.524 -0.879 -4.170 1.00 92.12 89 LEU A C 1
ATOM 715 O O . LEU A 1 89 ? 10.682 -0.818 -4.566 1.00 92.12 89 LEU A O 1
ATOM 719 N N . GLU A 1 90 ? 9.112 -1.745 -3.252 1.00 92.62 90 GLU A N 1
ATOM 720 C CA . GLU A 1 90 ? 9.935 -2.812 -2.697 1.00 92.62 90 GLU A CA 1
ATOM 721 C C . GLU A 1 90 ? 9.058 -3.984 -2.246 1.00 92.62 90 GLU A C 1
ATOM 723 O O . GLU A 1 90 ? 7.860 -3.826 -2.019 1.00 92.62 90 GLU A O 1
ATOM 728 N N . GLN A 1 91 ? 9.660 -5.156 -2.096 1.00 94.06 91 GLN A N 1
ATOM 729 C CA . GLN A 1 91 ? 9.047 -6.323 -1.469 1.00 94.06 91 GLN A CA 1
ATOM 730 C C . GLN A 1 91 ? 9.790 -6.685 -0.183 1.00 94.06 91 GLN A C 1
ATOM 732 O O . GLN A 1 91 ? 10.980 -6.406 -0.028 1.00 94.06 91 GLN A O 1
ATOM 737 N N . GLY A 1 92 ? 9.099 -7.326 0.754 1.00 93.44 92 GLY A N 1
ATOM 738 C CA . GLY A 1 92 ? 9.708 -7.778 1.998 1.00 93.44 92 GLY A CA 1
ATOM 739 C C . GLY A 1 92 ? 8.750 -7.763 3.184 1.00 93.44 92 GLY A C 1
ATOM 740 O O . GLY A 1 92 ? 7.587 -7.376 3.050 1.00 93.44 92 GLY A O 1
ATOM 741 N N . PRO A 1 93 ? 9.244 -8.149 4.372 1.00 92.69 93 PRO A N 1
ATOM 742 C CA . PRO A 1 93 ? 8.411 -8.309 5.563 1.00 92.69 93 PRO A CA 1
ATOM 743 C C . PRO A 1 93 ? 7.732 -7.003 5.997 1.00 92.69 93 PRO A C 1
ATOM 745 O O . PRO A 1 93 ? 6.627 -7.037 6.524 1.00 92.69 93 PRO A O 1
ATOM 748 N N . GLY A 1 94 ? 8.354 -5.852 5.720 1.00 93.50 94 GLY A N 1
ATOM 749 C CA . GLY A 1 94 ? 7.772 -4.533 5.970 1.00 93.50 94 GLY A CA 1
ATOM 750 C C . GLY A 1 94 ? 6.514 -4.249 5.149 1.00 93.50 94 GLY A C 1
ATOM 751 O O . GLY A 1 94 ? 5.579 -3.653 5.673 1.00 93.50 94 GLY A O 1
ATOM 752 N N . LEU A 1 95 ? 6.459 -4.722 3.898 1.00 95.94 95 LEU A N 1
ATOM 753 C CA . LEU A 1 95 ? 5.261 -4.637 3.062 1.00 95.94 95 LEU A CA 1
ATOM 754 C C . LEU A 1 95 ? 4.215 -5.658 3.498 1.00 95.94 95 LEU A C 1
ATOM 756 O O . LEU A 1 95 ? 3.058 -5.299 3.657 1.00 95.94 95 LEU A O 1
ATOM 760 N N . VAL A 1 96 ? 4.612 -6.916 3.712 1.00 96.81 96 VAL A N 1
ATOM 761 C CA . VAL A 1 96 ? 3.685 -8.003 4.081 1.00 96.81 96 VAL A CA 1
ATOM 762 C C . VAL A 1 96 ? 2.950 -7.694 5.391 1.00 96.81 96 VAL A C 1
ATOM 764 O O . VAL A 1 96 ? 1.757 -7.973 5.503 1.00 96.81 96 VAL A O 1
ATOM 767 N N . ALA A 1 97 ? 3.620 -7.046 6.348 1.00 96.44 97 ALA A N 1
ATOM 768 C CA . ALA A 1 97 ? 3.038 -6.646 7.631 1.00 96.44 97 ALA A CA 1
ATOM 769 C C . ALA A 1 97 ? 1.874 -5.636 7.516 1.00 96.44 97 ALA A C 1
ATOM 771 O O . ALA A 1 97 ? 1.144 -5.421 8.482 1.00 96.44 97 ALA A O 1
ATOM 772 N N . ILE A 1 98 ? 1.627 -5.051 6.336 1.00 97.25 98 ILE A N 1
ATOM 773 C CA . ILE A 1 98 ? 0.414 -4.259 6.092 1.00 97.25 98 ILE A CA 1
ATOM 774 C C . ILE A 1 98 ? -0.866 -5.067 6.312 1.00 97.25 98 ILE A C 1
ATOM 776 O O . ILE A 1 98 ? -1.885 -4.509 6.715 1.00 97.25 98 ILE A O 1
ATOM 780 N N . VAL A 1 99 ? -0.811 -6.380 6.064 1.00 97.25 99 VAL A N 1
ATOM 781 C CA . VAL A 1 99 ? -1.947 -7.277 6.268 1.00 97.25 99 VAL A CA 1
ATOM 782 C C . VAL A 1 99 ? -2.307 -7.324 7.747 1.00 97.25 99 VAL A C 1
ATOM 784 O O . VAL A 1 99 ? -3.485 -7.255 8.069 1.00 97.25 99 VAL A O 1
ATOM 787 N N . ASP A 1 100 ? -1.314 -7.350 8.641 1.00 96.00 100 ASP A N 1
ATOM 788 C CA . ASP A 1 100 ? -1.545 -7.319 10.090 1.00 96.00 100 ASP A CA 1
ATOM 789 C C . ASP A 1 100 ? -2.196 -5.993 10.525 1.00 96.00 100 ASP A C 1
ATOM 791 O O . ASP A 1 100 ? -3.123 -5.980 11.335 1.00 96.00 100 ASP A O 1
ATOM 795 N N . ALA A 1 101 ? -1.753 -4.866 9.953 1.00 95.38 101 ALA A N 1
ATOM 796 C CA . ALA A 1 101 ? -2.339 -3.554 10.234 1.00 95.38 101 ALA A CA 1
ATOM 797 C C . ALA A 1 101 ? -3.798 -3.451 9.751 1.00 95.38 101 ALA A C 1
ATOM 799 O O . ALA A 1 101 ? -4.651 -2.921 10.465 1.00 95.38 101 ALA A O 1
ATOM 800 N N . LEU A 1 102 ? -4.095 -3.972 8.555 1.00 96.31 102 LEU A N 1
ATOM 801 C CA . LEU A 1 102 ? -5.451 -4.003 8.004 1.00 96.31 102 LEU A CA 1
ATOM 802 C C . LEU A 1 102 ? -6.364 -4.954 8.778 1.00 96.31 102 LEU A C 1
ATOM 804 O O . LEU A 1 102 ? -7.490 -4.573 9.077 1.00 96.31 102 LEU A O 1
ATOM 808 N N . ASP A 1 103 ? -5.889 -6.148 9.132 1.00 95.56 103 ASP A N 1
ATOM 809 C CA . ASP A 1 103 ? -6.649 -7.133 9.909 1.00 95.56 103 ASP A CA 1
ATOM 810 C C . ASP A 1 103 ? -7.032 -6.587 11.293 1.00 95.56 103 ASP A C 1
ATOM 812 O O . ASP A 1 103 ? -8.186 -6.666 11.722 1.00 95.56 103 ASP A O 1
ATOM 816 N N . CYS A 1 104 ? -6.093 -5.917 11.969 1.00 92.69 104 CYS A N 1
ATOM 817 C CA . CYS A 1 104 ? -6.349 -5.291 13.265 1.00 92.69 104 CYS A CA 1
ATOM 818 C C . CYS A 1 104 ? -7.488 -4.255 13.206 1.00 92.69 104 CYS A C 1
ATOM 820 O O . CYS A 1 104 ? -8.359 -4.234 14.075 1.00 92.69 104 CYS A O 1
ATOM 822 N N . GLU A 1 105 ? -7.530 -3.412 12.172 1.00 92.50 105 GLU A N 1
ATOM 823 C CA . GLU A 1 105 ? -8.579 -2.394 12.046 1.00 92.50 105 GLU A CA 1
ATOM 824 C C . GLU A 1 105 ? -9.888 -2.957 11.467 1.00 92.50 105 GLU A C 1
ATOM 826 O O . GLU A 1 105 ? -10.972 -2.608 11.938 1.00 92.50 105 GLU A O 1
ATOM 831 N N . LEU A 1 106 ? -9.822 -3.862 10.489 1.00 92.00 106 LEU A N 1
ATOM 832 C CA . LEU A 1 106 ? -11.003 -4.460 9.860 1.00 92.00 106 LEU A CA 1
ATOM 833 C C . LEU A 1 106 ? -11.701 -5.484 10.760 1.00 92.00 106 LEU A C 1
ATOM 835 O O . LEU A 1 106 ? -12.914 -5.634 10.667 1.00 92.00 106 LEU A O 1
ATOM 839 N N . SER A 1 107 ? -10.997 -6.134 11.686 1.00 90.19 107 SER A N 1
ATOM 840 C CA . SER A 1 107 ? -11.642 -6.948 12.728 1.00 90.19 107 SER A CA 1
ATOM 841 C C . SER A 1 107 ? -12.468 -6.097 13.702 1.00 90.19 107 SER A C 1
ATOM 843 O O . SER A 1 107 ? -13.490 -6.553 14.217 1.00 90.19 107 SER A O 1
ATOM 845 N N . ARG A 1 108 ? -12.070 -4.835 13.925 1.00 88.38 108 ARG A N 1
ATOM 846 C CA . ARG A 1 108 ? -12.809 -3.858 14.745 1.00 88.38 108 ARG A CA 1
ATOM 847 C C . ARG A 1 108 ? -13.939 -3.183 13.969 1.00 88.38 108 ARG A C 1
ATOM 849 O O . ARG A 1 108 ? -14.960 -2.843 14.561 1.00 88.38 108 ARG A O 1
ATOM 856 N N . SER A 1 109 ? -13.743 -2.962 12.670 1.00 87.25 109 SER A N 1
ATOM 857 C CA . SER A 1 109 ? -14.669 -2.250 11.785 1.00 87.25 109 SER A CA 1
ATOM 858 C C . SER A 1 109 ? -14.725 -2.912 10.396 1.00 87.25 109 SER A C 1
ATOM 860 O O . SER A 1 109 ? -14.222 -2.354 9.416 1.00 87.25 109 SER A O 1
ATOM 862 N N .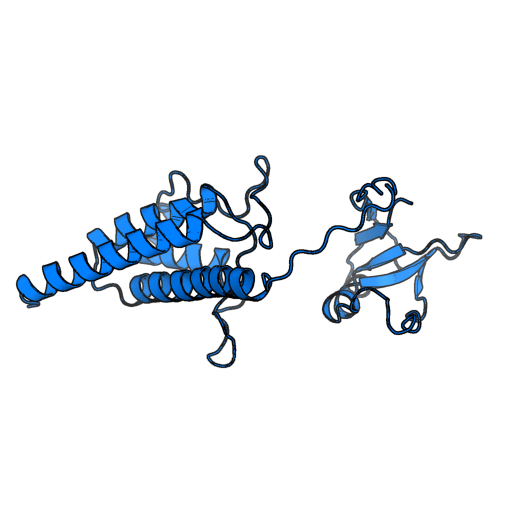 PRO A 1 110 ? -15.359 -4.096 10.261 1.00 86.31 110 PRO A N 1
ATOM 863 C CA . PRO A 1 110 ? -15.389 -4.829 8.987 1.00 86.31 110 PRO A CA 1
ATOM 864 C C . PRO A 1 110 ? -16.236 -4.132 7.916 1.00 86.31 110 PRO A C 1
ATOM 866 O O . PRO A 1 110 ? -16.148 -4.455 6.735 1.00 8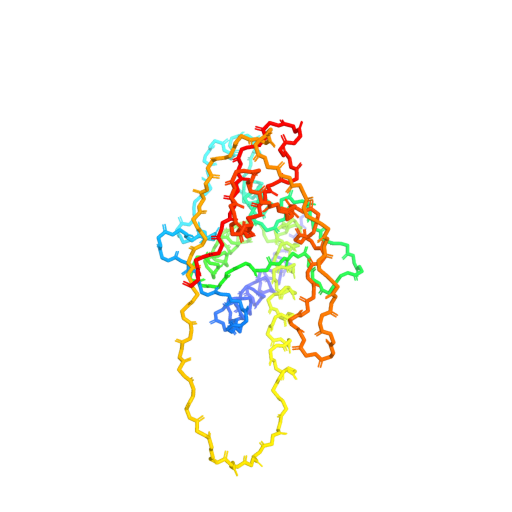6.31 110 PRO A O 1
ATOM 869 N N . GLY A 1 111 ? -17.056 -3.157 8.316 1.00 85.50 111 GLY A N 1
ATOM 870 C CA . GLY A 1 111 ? -17.812 -2.287 7.418 1.00 85.50 111 GLY A CA 1
ATOM 871 C C . GLY A 1 111 ? -17.041 -1.056 6.930 1.00 85.50 111 GLY A C 1
ATOM 872 O O . GLY A 1 111 ? -17.640 -0.220 6.251 1.00 85.50 111 GLY A O 1
ATOM 873 N N . SER A 1 112 ? -15.753 -0.895 7.269 1.00 92.00 112 SER A N 1
ATOM 874 C CA . SER A 1 112 ? -14.959 0.249 6.807 1.00 92.00 112 SER A CA 1
ATOM 875 C C . SER A 1 112 ? -14.789 0.214 5.287 1.00 92.00 112 SER A C 1
ATOM 877 O O . SER A 1 112 ? -13.909 -0.451 4.742 1.00 92.00 112 SER A O 1
ATOM 879 N N . ALA A 1 113 ? -15.601 1.002 4.582 1.00 92.81 113 ALA A N 1
ATOM 880 C CA . ALA A 1 113 ? -15.504 1.132 3.130 1.00 92.81 113 ALA A CA 1
ATOM 881 C C . ALA A 1 113 ? -14.117 1.633 2.685 1.00 92.81 113 ALA A C 1
ATOM 883 O O . ALA A 1 113 ? -13.637 1.274 1.612 1.00 92.81 113 ALA A O 1
ATOM 884 N N . ILE A 1 114 ? -13.460 2.455 3.510 1.00 94.62 114 ILE A N 1
ATOM 885 C CA . ILE A 1 114 ? -12.147 3.027 3.205 1.00 94.62 114 ILE A CA 1
ATOM 886 C C . ILE A 1 114 ? -11.056 1.957 3.289 1.00 94.62 114 ILE A C 1
ATOM 888 O O . ILE A 1 114 ? -10.229 1.874 2.379 1.00 94.62 114 ILE A O 1
ATOM 892 N N . LEU A 1 115 ? -11.049 1.143 4.349 1.00 95.19 115 LEU A N 1
ATOM 893 C CA . LEU A 1 115 ? -10.046 0.093 4.524 1.00 95.19 115 LEU A CA 1
ATOM 894 C C . LEU A 1 115 ? -10.302 -1.107 3.611 1.00 95.19 115 LEU A C 1
ATOM 896 O O . LEU A 1 115 ? -9.345 -1.614 3.034 1.00 95.19 115 LEU A O 1
ATOM 900 N N . CYS A 1 116 ? -11.562 -1.487 3.376 1.00 94.25 116 CYS A N 1
ATOM 901 C CA . CYS A 1 116 ? -11.897 -2.482 2.353 1.00 94.25 116 CYS A CA 1
ATOM 902 C C . CYS A 1 116 ? -11.418 -2.027 0.970 1.00 94.25 116 CYS A C 1
ATOM 904 O O . CYS A 1 116 ? -10.807 -2.797 0.240 1.00 94.25 116 CYS A O 1
ATOM 906 N N . LYS A 1 117 ? -11.573 -0.737 0.640 1.00 94.38 117 LYS A N 1
ATOM 907 C CA . LYS A 1 117 ? -11.038 -0.202 -0.616 1.00 94.38 117 LYS A CA 1
ATOM 908 C C . LYS A 1 117 ? -9.509 -0.279 -0.684 1.00 94.38 117 LYS A C 1
ATOM 910 O O . LYS A 1 117 ? -8.964 -0.551 -1.748 1.00 94.38 117 LYS A O 1
ATOM 915 N N . TRP A 1 118 ? -8.808 -0.032 0.423 1.00 97.19 118 TRP A N 1
ATOM 916 C CA . TRP A 1 118 ? -7.355 -0.214 0.472 1.00 97.19 118 TRP A CA 1
ATOM 917 C C . TRP A 1 118 ? -6.942 -1.671 0.286 1.00 97.19 118 TRP A C 1
ATOM 919 O O . TRP A 1 118 ? -6.005 -1.922 -0.466 1.00 97.19 118 TRP A O 1
ATOM 929 N N . LEU A 1 119 ? -7.647 -2.604 0.924 1.00 97.00 119 LEU A N 1
ATOM 930 C CA . LEU A 1 119 ? -7.448 -4.040 0.754 1.00 97.00 119 LEU A CA 1
ATOM 931 C C . LEU A 1 119 ? -7.609 -4.450 -0.718 1.00 97.00 119 LEU A C 1
ATOM 933 O O . LEU A 1 119 ? -6.702 -5.061 -1.282 1.00 97.00 119 LEU A O 1
ATOM 937 N N . ASP A 1 120 ? -8.697 -4.024 -1.364 1.00 94.44 120 ASP A N 1
ATOM 938 C CA . ASP A 1 120 ? -8.957 -4.301 -2.781 1.00 94.44 120 ASP A CA 1
ATOM 939 C C . ASP A 1 120 ? -7.885 -3.707 -3.703 1.00 94.44 120 ASP A C 1
ATOM 941 O O . ASP A 1 120 ? -7.469 -4.339 -4.676 1.00 94.44 120 ASP A O 1
ATOM 945 N N . ASP A 1 121 ? -7.454 -2.472 -3.430 1.00 95.44 121 ASP A N 1
ATOM 946 C CA . ASP A 1 121 ? -6.453 -1.783 -4.244 1.00 95.44 121 ASP A CA 1
ATOM 947 C C . ASP A 1 121 ? -5.070 -2.434 -4.092 1.00 95.44 121 ASP A C 1
ATOM 949 O O . ASP A 1 121 ? -4.381 -2.636 -5.090 1.00 95.44 121 ASP A O 1
ATOM 953 N N . LEU A 1 122 ? -4.673 -2.801 -2.868 1.00 96.75 122 LEU A N 1
ATOM 954 C CA . LEU A 1 122 ? -3.423 -3.521 -2.598 1.00 96.75 122 LEU A CA 1
ATOM 955 C C . LEU A 1 122 ? -3.412 -4.888 -3.276 1.00 96.75 122 LEU A C 1
ATOM 957 O O . LEU A 1 122 ? -2.407 -5.256 -3.884 1.00 96.75 122 LEU A O 1
ATOM 961 N N . LEU A 1 123 ? -4.529 -5.614 -3.211 1.00 95.94 123 LEU A N 1
ATOM 962 C CA . LEU A 1 123 ? -4.646 -6.921 -3.838 1.00 95.94 123 LEU A CA 1
ATOM 963 C C . LEU A 1 123 ? -4.545 -6.828 -5.361 1.00 95.94 123 LEU A C 1
ATOM 965 O O . LEU A 1 123 ? -3.762 -7.558 -5.962 1.00 95.94 123 LEU A O 1
ATOM 969 N N . GLN A 1 124 ? -5.263 -5.889 -5.983 1.00 94.31 124 GLN A N 1
ATOM 970 C CA . GLN A 1 124 ? -5.172 -5.660 -7.428 1.00 94.31 124 GLN A CA 1
ATOM 971 C C . GLN A 1 124 ? -3.743 -5.345 -7.874 1.00 94.31 124 GLN A C 1
ATOM 973 O O . GLN A 1 124 ? -3.279 -5.875 -8.883 1.00 94.31 124 GLN A O 1
ATOM 978 N N . VAL A 1 125 ? -3.037 -4.498 -7.120 1.00 94.94 125 VAL A N 1
ATOM 979 C CA . VAL A 1 125 ? -1.642 -4.159 -7.415 1.00 94.94 125 VAL A CA 1
ATOM 980 C C . VAL A 1 125 ? -0.752 -5.399 -7.285 1.00 94.94 125 VAL A C 1
ATOM 982 O O . VAL A 1 125 ? 0.015 -5.690 -8.201 1.00 94.94 125 VAL A O 1
ATOM 985 N N . ALA A 1 126 ? -0.860 -6.149 -6.188 1.00 94.94 126 ALA A N 1
ATOM 986 C CA . ALA A 1 126 ? -0.036 -7.329 -5.942 1.00 94.94 126 ALA A CA 1
ATOM 987 C C . ALA A 1 126 ? -0.248 -8.410 -7.018 1.00 94.94 126 ALA A C 1
ATOM 989 O O . ALA A 1 126 ? 0.716 -8.905 -7.602 1.00 94.94 126 ALA A O 1
ATOM 990 N N . GLU A 1 127 ? -1.507 -8.708 -7.354 1.00 94.31 127 GLU A N 1
ATOM 991 C CA . GLU A 1 127 ? -1.845 -9.664 -8.410 1.00 94.31 127 GLU A CA 1
ATOM 992 C C . GLU A 1 127 ? -1.373 -9.214 -9.789 1.00 94.31 127 GLU A C 1
ATOM 994 O O . GLU A 1 127 ? -1.014 -10.046 -10.620 1.00 94.31 127 GLU A O 1
ATOM 999 N N . HIS A 1 128 ? -1.397 -7.909 -10.069 1.00 93.00 128 HIS A N 1
ATOM 1000 C CA . HIS A 1 128 ? -0.897 -7.396 -11.335 1.00 93.00 128 HIS A CA 1
ATOM 1001 C C . HIS A 1 128 ? 0.593 -7.713 -11.506 1.00 93.00 128 HIS A C 1
ATOM 1003 O O . HIS A 1 128 ? 0.997 -8.187 -12.568 1.00 93.00 128 HIS A O 1
ATOM 1009 N N . TYR A 1 129 ? 1.405 -7.489 -10.469 1.00 91.56 129 TYR A N 1
ATOM 1010 C CA . TYR A 1 129 ? 2.829 -7.821 -10.520 1.00 91.56 129 TYR A CA 1
ATOM 1011 C C . TYR A 1 129 ? 3.067 -9.330 -10.636 1.00 91.56 129 TYR A C 1
ATOM 1013 O O . TYR A 1 129 ? 3.860 -9.741 -11.482 1.00 91.56 129 TYR A O 1
ATOM 1021 N N . ASP A 1 130 ? 2.348 -10.151 -9.867 1.00 88.88 130 ASP A N 1
ATOM 1022 C CA . ASP A 1 130 ? 2.440 -11.615 -9.961 1.00 88.88 130 ASP A CA 1
ATOM 1023 C C . ASP A 1 130 ? 2.100 -12.124 -11.378 1.00 88.88 130 ASP A C 1
ATOM 1025 O O . ASP A 1 130 ? 2.889 -12.831 -12.012 1.00 88.88 130 ASP A O 1
ATOM 1029 N N . LYS A 1 131 ? 0.981 -11.666 -11.955 1.00 89.50 131 LYS A N 1
ATOM 1030 C CA . LYS A 1 131 ? 0.570 -12.018 -13.327 1.00 89.50 131 LYS A CA 1
ATOM 1031 C C . LYS A 1 131 ? 1.580 -11.541 -14.371 1.00 89.50 131 LYS A C 1
ATOM 1033 O O . LYS A 1 131 ? 1.899 -12.285 -15.298 1.00 89.50 131 LYS A O 1
ATOM 1038 N N . ALA A 1 132 ? 2.100 -10.320 -14.237 1.00 84.75 132 ALA A N 1
ATOM 1039 C CA . ALA A 1 132 ? 3.092 -9.782 -15.166 1.00 84.75 132 ALA A CA 1
ATOM 1040 C C . ALA A 1 132 ? 4.372 -10.634 -15.192 1.00 84.75 132 ALA A C 1
ATOM 1042 O O . ALA A 1 132 ? 4.940 -10.850 -16.262 1.00 84.75 132 ALA A O 1
ATOM 1043 N N . ALA A 1 133 ? 4.793 -11.178 -14.049 1.00 82.38 133 ALA A N 1
ATOM 1044 C CA . ALA A 1 133 ? 5.949 -12.065 -13.976 1.00 82.38 133 ALA A CA 1
ATOM 1045 C C . ALA A 1 133 ? 5.711 -13.427 -14.644 1.00 82.38 133 ALA A C 1
ATOM 1047 O O . ALA A 1 133 ? 6.610 -13.953 -15.301 1.00 82.38 133 ALA A O 1
ATOM 1048 N N . GLN A 1 134 ? 4.494 -13.969 -14.549 1.00 76.75 134 GLN A N 1
ATOM 1049 C CA . GLN A 1 134 ? 4.121 -15.221 -15.217 1.00 76.75 134 GLN A CA 1
ATOM 1050 C C . GLN A 1 134 ? 4.127 -15.086 -16.750 1.00 76.75 134 GLN A C 1
ATOM 1052 O O . GLN A 1 134 ? 4.510 -16.021 -17.450 1.00 76.75 134 GLN A O 1
ATOM 1057 N N . VAL A 1 135 ? 3.764 -13.915 -17.289 1.00 72.00 135 VAL A N 1
ATOM 1058 C CA . VAL A 1 135 ? 3.757 -13.652 -18.744 1.00 72.00 135 VAL A CA 1
ATOM 1059 C C . VAL A 1 135 ? 5.171 -13.532 -19.327 1.00 72.00 135 VAL A C 1
ATOM 1061 O O . VAL A 1 135 ? 5.393 -13.893 -20.483 1.00 72.00 135 VAL A O 1
ATOM 1064 N N . VAL A 1 136 ? 6.149 -13.069 -18.542 1.00 59.88 136 VAL A N 1
ATOM 1065 C CA . VAL A 1 136 ? 7.553 -12.929 -18.979 1.00 59.88 136 VAL A CA 1
ATOM 1066 C C . VAL A 1 136 ? 8.271 -14.288 -19.086 1.00 59.88 136 VAL A C 1
ATOM 1068 O O . VAL A 1 136 ? 9.351 -14.365 -19.669 1.00 59.88 136 VAL A O 1
ATOM 1071 N N . MET A 1 137 ? 7.648 -15.380 -18.629 1.00 48.88 137 MET A N 1
ATOM 1072 C CA . MET A 1 137 ? 8.176 -16.745 -18.733 1.00 48.88 137 MET A CA 1
ATOM 1073 C C . MET A 1 137 ? 7.464 -17.578 -19.823 1.00 48.88 137 MET A C 1
ATOM 1075 O O . MET A 1 137 ? 6.599 -18.392 -19.494 1.00 48.88 137 MET A O 1
ATOM 1079 N N . PRO A 1 138 ? 7.828 -17.476 -21.120 1.00 50.34 138 PRO A N 1
ATOM 1080 C CA . PRO A 1 138 ? 7.459 -18.487 -22.102 1.00 50.34 138 PRO A CA 1
ATOM 1081 C C . PRO A 1 138 ? 8.578 -19.522 -22.316 1.00 50.34 138 PRO A C 1
ATOM 1083 O O . PRO A 1 138 ? 9.753 -19.193 -22.473 1.00 50.34 138 PRO A O 1
ATOM 1086 N N . ASN A 1 139 ? 8.161 -20.791 -22.372 1.00 43.88 139 ASN A N 1
ATOM 1087 C CA . ASN A 1 139 ? 8.845 -21.949 -22.957 1.00 43.88 139 ASN A CA 1
ATOM 1088 C C . ASN A 1 139 ? 9.912 -21.602 -24.019 1.00 43.88 139 ASN A C 1
ATOM 1090 O O . ASN A 1 139 ? 9.551 -21.145 -25.101 1.00 43.88 139 ASN A O 1
ATOM 1094 N N . ASN A 1 140 ? 11.179 -21.974 -23.800 1.00 37.38 140 ASN A N 1
ATOM 1095 C CA . ASN A 1 140 ? 11.806 -23.025 -24.612 1.00 37.38 140 ASN A CA 1
ATOM 1096 C C . ASN A 1 140 ? 13.170 -23.464 -24.064 1.00 37.38 140 ASN A C 1
ATOM 1098 O O . ASN A 1 140 ? 14.087 -22.672 -23.860 1.00 37.38 140 ASN A O 1
ATOM 1102 N N . THR A 1 141 ? 13.310 -24.777 -23.921 1.00 42.78 141 THR A N 1
ATOM 1103 C CA . THR A 1 141 ? 14.582 -25.489 -23.882 1.00 42.78 141 THR A CA 1
ATOM 1104 C C . THR A 1 141 ? 15.332 -25.253 -25.190 1.00 42.78 141 THR A C 1
ATOM 1106 O O . THR A 1 141 ? 14.872 -25.693 -26.238 1.00 42.78 141 THR A O 1
ATOM 1109 N N . GLN A 1 142 ? 16.516 -24.647 -25.135 1.00 36.97 142 GLN A N 1
ATOM 1110 C CA . GLN A 1 142 ? 17.639 -25.080 -25.964 1.00 36.97 142 GLN A CA 1
ATOM 1111 C C . GLN A 1 142 ? 18.955 -24.570 -25.386 1.00 36.97 142 GLN A C 1
ATOM 1113 O O . GLN A 1 142 ? 19.219 -23.375 -25.285 1.00 36.97 142 GLN A O 1
ATOM 1118 N N . SER A 1 143 ? 19.772 -25.537 -24.982 1.00 40.78 143 SER A N 1
ATOM 1119 C CA . SER A 1 143 ? 21.169 -25.365 -24.638 1.00 40.78 143 SER A CA 1
ATOM 1120 C C . SER A 1 143 ? 21.940 -24.802 -25.830 1.00 40.78 143 SER A C 1
ATOM 1122 O O . SER A 1 143 ? 22.011 -25.433 -26.880 1.00 40.78 143 SER A O 1
ATOM 1124 N N . SER A 1 144 ? 22.612 -23.677 -25.627 1.00 30.48 144 SER A N 1
ATOM 1125 C CA . SER A 1 144 ? 23.853 -23.381 -26.333 1.00 30.48 144 SER A CA 1
ATOM 1126 C C . SER A 1 144 ? 24.786 -22.644 -25.384 1.00 30.48 144 SER A C 1
ATOM 1128 O O . SER A 1 144 ? 24.548 -21.503 -24.995 1.00 30.48 144 SER A O 1
ATOM 1130 N N . SER A 1 145 ? 25.825 -23.358 -24.980 1.00 39.84 145 SER A N 1
ATOM 1131 C CA . SER A 1 145 ? 26.993 -22.880 -24.258 1.00 39.84 145 SER A CA 1
ATOM 1132 C C . SER A 1 145 ? 27.777 -21.858 -25.092 1.00 39.84 145 SER A C 1
ATOM 1134 O O . SER A 1 145 ? 28.100 -22.107 -26.251 1.00 39.84 145 SER A O 1
ATOM 1136 N N . GLY A 1 146 ? 28.134 -20.728 -24.479 1.00 28.16 146 GLY A N 1
ATOM 1137 C CA . GLY A 1 146 ? 29.033 -19.714 -25.040 1.00 28.16 146 GLY A CA 1
ATOM 1138 C C . GLY A 1 146 ? 29.226 -18.539 -24.072 1.00 28.16 146 GLY A C 1
ATOM 1139 O O . GLY A 1 146 ? 28.338 -18.299 -23.265 1.00 28.16 146 GLY A O 1
ATOM 1140 N N . PRO A 1 147 ? 30.395 -17.873 -24.060 1.00 35.69 147 PRO A N 1
ATOM 1141 C CA . PRO A 1 147 ? 31.168 -17.694 -22.833 1.00 35.69 147 PRO A CA 1
ATOM 1142 C C . PRO A 1 147 ? 30.898 -16.409 -22.039 1.00 35.69 147 PRO A C 1
ATOM 1144 O O . PRO A 1 147 ? 30.454 -15.384 -22.543 1.00 35.69 147 PRO A O 1
ATOM 1147 N N . THR A 1 148 ? 31.271 -16.528 -20.768 1.00 40.91 148 THR A N 1
ATOM 1148 C CA . THR A 1 148 ? 31.427 -15.543 -19.698 1.00 40.91 148 THR A CA 1
ATOM 1149 C C . THR A 1 148 ? 31.931 -14.173 -20.167 1.00 40.91 148 THR A C 1
ATOM 1151 O O . THR A 1 148 ? 33.041 -14.061 -20.686 1.00 40.91 148 THR A O 1
ATOM 1154 N N . ALA A 1 149 ? 31.168 -13.117 -19.874 1.00 30.78 149 ALA A N 1
ATOM 1155 C CA . ALA A 1 149 ? 31.659 -11.743 -19.845 1.00 30.78 149 ALA A CA 1
ATOM 1156 C C . ALA A 1 149 ? 31.310 -11.111 -18.493 1.00 30.78 149 ALA A C 1
ATOM 1158 O O . ALA A 1 149 ? 30.211 -11.272 -17.966 1.00 30.78 149 ALA A O 1
ATOM 1159 N N . ALA A 1 150 ? 32.325 -10.483 -17.913 1.00 31.02 150 ALA A N 1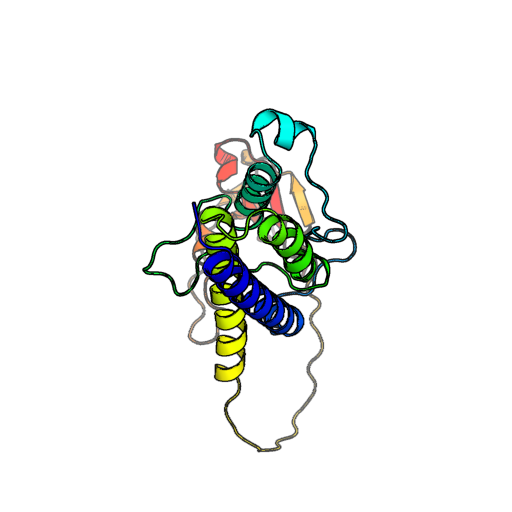
ATOM 1160 C CA . ALA A 1 150 ? 32.427 -10.089 -16.524 1.00 31.02 150 ALA A CA 1
ATOM 1161 C C . ALA A 1 150 ? 31.394 -9.040 -16.090 1.00 31.02 150 ALA A C 1
ATOM 1163 O O . ALA A 1 150 ? 30.995 -8.161 -16.852 1.00 31.02 150 ALA A O 1
ATOM 1164 N N . ALA A 1 151 ? 31.026 -9.136 -14.814 1.00 36.88 151 ALA A N 1
ATOM 1165 C CA . ALA A 1 151 ? 30.220 -8.177 -14.082 1.00 36.88 151 ALA A CA 1
ATOM 1166 C C . ALA A 1 151 ? 30.793 -6.751 -14.188 1.00 36.88 151 ALA A C 1
ATOM 1168 O O . ALA A 1 151 ? 31.900 -6.482 -13.723 1.00 36.88 151 ALA A O 1
ATOM 1169 N N . GLY A 1 152 ? 30.011 -5.838 -14.766 1.00 27.59 152 GLY A N 1
ATOM 1170 C CA . GLY A 1 152 ? 30.180 -4.398 -14.590 1.00 27.59 152 GLY A CA 1
ATOM 1171 C C . GLY A 1 152 ? 29.364 -3.959 -13.379 1.00 27.59 152 GLY A C 1
ATOM 1172 O O . GLY A 1 152 ? 28.135 -4.008 -13.412 1.00 27.59 152 GLY A O 1
ATOM 1173 N N . GLY A 1 153 ? 30.047 -3.600 -12.293 1.00 30.23 153 GLY A N 1
ATOM 1174 C CA . GLY A 1 153 ? 29.419 -3.116 -11.068 1.00 30.23 153 GLY A CA 1
ATOM 1175 C C . GLY A 1 153 ? 28.633 -1.831 -11.316 1.00 30.23 153 GLY A C 1
ATOM 1176 O O . GLY A 1 153 ? 29.134 -0.890 -11.925 1.00 30.23 153 GLY A O 1
ATOM 1177 N N . VAL A 1 154 ? 27.397 -1.788 -10.823 1.00 34.62 154 VAL A N 1
ATOM 1178 C CA . VAL A 1 154 ? 26.603 -0.561 -10.759 1.00 34.62 154 VAL A CA 1
ATOM 1179 C C . VAL A 1 154 ? 27.199 0.297 -9.644 1.00 34.62 154 VAL A C 1
ATOM 1181 O O . VAL A 1 154 ? 26.951 0.062 -8.464 1.00 34.62 154 VAL A O 1
ATOM 1184 N N . GLY A 1 155 ? 28.057 1.244 -10.021 1.00 38.31 155 GLY A N 1
ATOM 1185 C CA . GLY A 1 155 ? 28.583 2.256 -9.115 1.00 38.31 155 GLY A CA 1
ATOM 1186 C C . GLY A 1 155 ? 27.479 3.231 -8.715 1.00 38.31 155 GLY A C 1
ATOM 1187 O O . GLY A 1 155 ? 26.846 3.851 -9.567 1.00 38.31 155 GLY A O 1
ATOM 1188 N N . GLU A 1 156 ? 27.257 3.352 -7.412 1.00 40.78 156 GLU A N 1
ATOM 1189 C CA . GLU A 1 156 ? 26.352 4.315 -6.789 1.00 40.78 156 GLU A CA 1
ATOM 1190 C C . GLU A 1 156 ? 26.693 5.756 -7.246 1.00 40.78 156 GLU A C 1
ATOM 1192 O O . GLU A 1 156 ? 27.880 6.122 -7.254 1.00 40.78 156 GLU A O 1
ATOM 1197 N N . PRO A 1 157 ? 25.706 6.574 -7.670 1.00 49.41 157 PRO A N 1
ATOM 1198 C CA . PRO A 1 157 ? 25.960 7.947 -8.091 1.00 49.41 157 PRO A CA 1
ATOM 1199 C C . PRO A 1 157 ? 26.436 8.769 -6.891 1.00 49.41 157 PRO A C 1
ATOM 1201 O O . PRO A 1 157 ? 25.821 8.758 -5.830 1.00 49.41 157 PRO A O 1
ATOM 1204 N N . ALA A 1 158 ? 27.543 9.490 -7.056 1.00 55.44 158 ALA A N 1
ATOM 1205 C CA . ALA A 1 158 ? 27.965 10.455 -6.051 1.00 55.44 158 ALA A CA 1
ATOM 1206 C C . ALA A 1 158 ? 27.111 11.720 -6.198 1.00 55.44 158 ALA A C 1
ATOM 1208 O O . ALA A 1 158 ? 27.107 12.328 -7.272 1.00 55.44 158 ALA A O 1
ATOM 1209 N N . ASP A 1 159 ? 26.419 12.105 -5.126 1.00 56.91 159 ASP A N 1
ATOM 1210 C CA . ASP A 1 159 ? 25.765 13.408 -5.022 1.00 56.91 159 ASP A CA 1
ATOM 1211 C C . ASP A 1 159 ? 26.838 14.498 -4.918 1.00 56.91 159 ASP A C 1
ATOM 1213 O O . ASP A 1 159 ? 27.682 14.490 -4.017 1.00 56.91 159 ASP A O 1
ATOM 1217 N N . ILE A 1 160 ? 26.822 15.441 -5.856 1.00 67.56 160 ILE A N 1
ATOM 1218 C CA . ILE A 1 160 ? 27.750 16.571 -5.906 1.00 67.56 160 ILE A CA 1
ATOM 1219 C C . ILE A 1 160 ? 26.930 17.858 -5.830 1.00 67.56 160 ILE A C 1
ATOM 1221 O O . ILE A 1 160 ? 25.929 18.012 -6.530 1.00 67.56 160 ILE A O 1
ATOM 1225 N N . GLN A 1 161 ? 27.364 18.802 -4.993 1.00 68.75 161 GLN A N 1
ATOM 1226 C CA . GLN A 1 161 ? 26.821 20.158 -5.003 1.00 68.75 161 GLN A CA 1
ATOM 1227 C C . GLN A 1 161 ? 27.479 20.979 -6.114 1.00 68.75 161 GLN A C 1
ATOM 1229 O O . GLN A 1 161 ? 28.703 21.108 -6.150 1.00 68.75 161 GLN A O 1
ATOM 1234 N N . ILE A 1 162 ? 26.673 21.554 -7.004 1.00 68.75 162 ILE A N 1
ATOM 1235 C CA . ILE A 1 162 ? 27.146 22.374 -8.123 1.00 68.75 162 ILE A CA 1
ATOM 1236 C C . ILE A 1 162 ? 26.684 23.827 -8.008 1.00 68.75 162 ILE A C 1
ATOM 1238 O O . ILE A 1 162 ? 25.596 24.118 -7.511 1.00 68.75 162 ILE A O 1
ATOM 1242 N N . ASN A 1 163 ? 27.506 24.744 -8.524 1.00 73.25 163 ASN A N 1
ATOM 1243 C CA . ASN A 1 163 ? 27.086 26.107 -8.838 1.00 73.25 163 ASN A CA 1
ATOM 1244 C C . ASN A 1 163 ? 26.594 26.135 -10.298 1.00 73.25 163 ASN A C 1
ATOM 1246 O O . ASN A 1 163 ? 27.416 25.917 -11.193 1.00 73.25 163 ASN A O 1
ATOM 1250 N N . PRO A 1 164 ? 25.300 26.404 -10.564 1.00 65.44 164 PRO A N 1
ATOM 1251 C CA . PRO A 1 164 ? 24.727 26.350 -11.910 1.00 65.44 164 PRO A CA 1
ATOM 1252 C C . PRO A 1 164 ? 25.435 27.240 -12.937 1.00 65.44 164 PRO A C 1
ATOM 1254 O O . PRO A 1 164 ? 25.432 26.901 -14.118 1.00 65.44 164 PRO A O 1
ATOM 1257 N N . SER A 1 165 ? 26.056 28.339 -12.494 1.00 72.81 165 SER A N 1
ATOM 1258 C CA . SER A 1 165 ? 26.746 29.308 -13.355 1.00 72.81 165 SER A CA 1
ATOM 1259 C C . SER A 1 165 ? 28.036 28.775 -13.984 1.00 72.81 165 SER A C 1
ATOM 1261 O O . SER A 1 165 ? 28.527 29.368 -14.937 1.00 72.81 165 SER A O 1
ATOM 1263 N N . ASN A 1 166 ? 28.580 27.667 -13.470 1.00 80.06 166 ASN A N 1
ATOM 1264 C CA . ASN A 1 166 ? 29.850 27.091 -13.926 1.00 80.06 166 ASN A CA 1
ATOM 1265 C C . ASN A 1 166 ? 29.659 25.925 -14.916 1.00 80.06 166 ASN A C 1
ATOM 1267 O O . ASN A 1 166 ? 30.634 25.259 -15.271 1.00 80.06 166 ASN A O 1
ATOM 1271 N N . TYR A 1 167 ? 28.415 25.632 -15.309 1.00 78.38 167 TYR A N 1
ATOM 1272 C CA . TYR A 1 167 ? 28.053 24.470 -16.121 1.00 78.38 167 TYR A CA 1
ATOM 1273 C C . TYR A 1 167 ? 27.302 24.891 -17.383 1.00 78.38 167 TYR A C 1
ATOM 1275 O O . TYR A 1 167 ? 26.426 25.756 -17.337 1.00 78.38 167 TYR A O 1
ATOM 1283 N N . ILE A 1 168 ? 27.640 24.247 -18.498 1.00 80.56 168 ILE A N 1
ATOM 1284 C CA . ILE A 1 168 ? 27.022 24.448 -19.808 1.00 80.56 168 ILE A CA 1
ATOM 1285 C C . ILE A 1 168 ? 26.114 23.254 -20.088 1.00 80.56 168 ILE A C 1
ATOM 1287 O O . ILE A 1 168 ? 26.543 22.112 -19.927 1.00 80.56 168 ILE A O 1
ATOM 1291 N N . ASP A 1 169 ? 24.875 23.524 -20.499 1.00 82.38 169 ASP A N 1
ATOM 1292 C CA . ASP A 1 169 ? 23.920 22.482 -20.876 1.00 82.38 169 ASP A CA 1
ATOM 1293 C C . ASP A 1 169 ? 24.281 21.889 -22.237 1.00 82.38 169 ASP A C 1
ATOM 1295 O O . ASP A 1 169 ? 24.451 22.608 -23.226 1.00 82.38 169 ASP A O 1
ATOM 1299 N N . ASP A 1 170 ? 24.373 20.567 -22.280 1.00 78.69 170 ASP A N 1
ATOM 1300 C CA . ASP A 1 170 ? 24.629 19.823 -23.500 1.00 78.69 170 ASP A CA 1
ATOM 1301 C C . ASP A 1 170 ? 23.315 19.442 -24.184 1.00 78.69 170 ASP A C 1
ATOM 1303 O O . ASP A 1 170 ? 22.337 19.084 -23.517 1.00 78.69 170 ASP A O 1
ATOM 1307 N N . PRO A 1 171 ? 23.271 19.472 -25.528 1.00 72.25 171 PRO A N 1
ATOM 1308 C CA . PRO A 1 171 ? 22.140 18.933 -26.256 1.00 72.25 171 PRO A CA 1
ATOM 1309 C C . PRO A 1 171 ? 22.032 17.429 -26.001 1.00 72.25 171 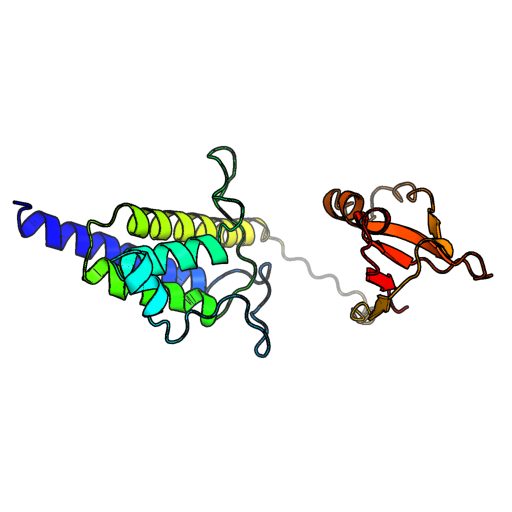PRO A C 1
ATOM 1311 O O . PRO A 1 171 ? 23.030 16.706 -25.941 1.00 72.25 171 PRO A O 1
ATOM 1314 N N . GLU A 1 172 ? 20.799 16.951 -25.886 1.00 63.84 172 GLU A N 1
ATOM 1315 C CA . GLU A 1 172 ? 20.528 15.543 -25.642 1.00 63.84 172 GLU A CA 1
ATOM 1316 C C . GLU A 1 172 ? 21.106 14.659 -26.768 1.00 63.84 172 GLU A C 1
ATOM 1318 O O . GLU A 1 172 ? 20.972 14.992 -27.953 1.00 63.84 172 GLU A O 1
ATOM 1323 N N . PRO A 1 173 ? 21.752 13.523 -26.449 1.00 63.47 173 PRO A N 1
ATOM 1324 C CA . PRO A 1 173 ? 22.301 12.644 -27.466 1.00 63.47 173 PRO A CA 1
ATOM 1325 C C . PRO A 1 173 ? 21.188 12.001 -28.291 1.00 63.47 173 PRO A C 1
ATOM 1327 O O . PRO A 1 173 ? 20.177 11.516 -27.783 1.00 63.47 173 PRO A O 1
ATOM 1330 N N . ILE A 1 174 ? 21.435 11.908 -29.590 1.00 61.81 174 ILE A N 1
ATOM 1331 C CA . ILE A 1 174 ? 20.552 11.210 -30.519 1.00 61.81 174 ILE A CA 1
ATOM 1332 C C . ILE A 1 174 ? 20.549 9.714 -30.168 1.00 61.81 174 ILE A C 1
ATOM 1334 O O . ILE A 1 174 ? 21.608 9.110 -29.968 1.00 61.81 174 ILE A O 1
ATOM 1338 N N . ALA A 1 175 ? 19.357 9.115 -30.096 1.00 58.94 175 ALA A N 1
ATOM 1339 C CA . ALA A 1 175 ? 19.178 7.708 -29.753 1.00 58.94 175 ALA A CA 1
ATOM 1340 C C . ALA A 1 175 ? 20.040 6.796 -30.649 1.00 58.94 175 ALA A C 1
ATOM 1342 O O . ALA A 1 175 ? 19.924 6.802 -31.877 1.00 58.94 175 ALA A O 1
ATOM 1343 N N . LYS A 1 176 ? 20.906 5.987 -30.027 1.00 53.66 176 LYS A N 1
ATOM 1344 C CA . LYS A 1 176 ? 21.768 5.025 -30.726 1.00 53.66 176 LYS A CA 1
ATOM 1345 C C . LYS A 1 176 ? 20.984 3.767 -31.105 1.00 53.66 176 LYS A C 1
ATOM 1347 O O . LYS A 1 176 ? 21.117 2.747 -30.443 1.00 53.66 176 LYS A O 1
ATOM 1352 N N . GLY A 1 177 ? 20.213 3.855 -32.188 1.00 57.00 177 GLY A N 1
ATOM 1353 C CA . GLY A 1 177 ? 19.699 2.716 -32.959 1.00 57.00 177 GLY A CA 1
ATOM 1354 C C . GLY A 1 177 ? 18.884 1.648 -32.198 1.00 57.00 177 GLY A C 1
ATOM 1355 O O . GLY A 1 177 ? 18.606 1.770 -31.004 1.00 57.00 177 GLY A O 1
ATOM 1356 N N . PRO A 1 178 ? 18.467 0.580 -32.903 1.00 45.16 178 PRO A N 1
ATOM 1357 C CA . PRO A 1 178 ? 17.717 -0.525 -32.317 1.00 45.16 178 PRO A CA 1
ATOM 1358 C C . PRO A 1 178 ? 18.674 -1.414 -31.509 1.00 45.16 178 PRO A C 1
ATOM 1360 O O . PRO A 1 178 ? 19.334 -2.294 -32.052 1.00 45.16 178 PRO A O 1
ATOM 1363 N N . GLY A 1 179 ? 18.803 -1.128 -30.214 1.00 52.44 179 GLY A N 1
ATOM 1364 C CA . GLY A 1 179 ? 19.686 -1.859 -29.297 1.00 52.44 179 GLY A CA 1
ATOM 1365 C C . GLY A 1 179 ? 20.087 -1.076 -28.043 1.00 52.44 179 GLY A C 1
ATOM 1366 O O . GLY A 1 179 ? 20.628 -1.660 -27.107 1.00 52.44 179 GLY A O 1
ATOM 1367 N N . GLY A 1 180 ? 19.821 0.234 -27.998 1.00 54.72 180 GLY A N 1
ATOM 1368 C CA . GLY A 1 180 ? 19.997 1.038 -26.789 1.00 54.72 180 GLY A CA 1
ATOM 1369 C C . GLY A 1 180 ? 18.943 0.744 -25.717 1.00 54.72 180 GLY A C 1
ATOM 1370 O O . GLY A 1 180 ? 17.812 0.366 -26.028 1.00 54.72 180 GLY A O 1
ATOM 1371 N N . ARG A 1 181 ? 19.307 0.951 -24.443 1.00 50.72 181 ARG A N 1
ATOM 1372 C CA . ARG A 1 181 ? 18.359 0.931 -23.317 1.00 50.72 181 ARG A CA 1
ATOM 1373 C C . ARG A 1 181 ? 17.189 1.881 -23.631 1.00 50.72 181 ARG A C 1
ATOM 1375 O O . ARG A 1 181 ? 17.460 2.990 -24.098 1.00 50.72 181 ARG A O 1
ATOM 1382 N N . PRO A 1 182 ? 15.926 1.482 -23.382 1.00 56.09 182 PRO A N 1
ATOM 1383 C CA . PRO A 1 182 ? 14.780 2.354 -23.600 1.00 56.09 182 PRO A CA 1
ATOM 1384 C C . PRO A 1 182 ? 14.983 3.695 -22.895 1.00 56.09 182 PRO A C 1
ATOM 1386 O O . PRO A 1 182 ? 15.404 3.737 -21.736 1.00 56.09 182 PRO A O 1
ATOM 1389 N N . ARG A 1 183 ? 14.721 4.779 -23.624 1.00 60.09 183 ARG A N 1
ATOM 1390 C CA . ARG A 1 183 ? 14.776 6.148 -23.109 1.00 60.09 183 ARG A CA 1
ATOM 1391 C C . ARG A 1 183 ? 13.669 6.311 -22.067 1.00 60.09 183 ARG A C 1
ATOM 1393 O O . ARG A 1 183 ? 12.516 6.005 -22.356 1.00 60.09 183 ARG A O 1
ATOM 1400 N N . ASP A 1 184 ? 14.025 6.750 -20.863 1.00 59.97 184 ASP A N 1
ATOM 1401 C CA . ASP A 1 184 ? 13.051 7.096 -19.826 1.00 59.97 184 ASP A CA 1
ATOM 1402 C C . ASP A 1 184 ? 12.740 8.590 -19.928 1.00 59.97 184 ASP A C 1
ATOM 1404 O O . ASP A 1 184 ? 13.547 9.437 -19.534 1.00 59.97 184 ASP A O 1
ATOM 1408 N N . ASP A 1 185 ? 11.566 8.913 -20.467 1.00 61.75 185 ASP A N 1
ATOM 1409 C CA . ASP A 1 185 ? 11.136 10.296 -20.659 1.00 61.75 185 ASP A CA 1
ATOM 1410 C C . ASP A 1 185 ? 11.023 11.063 -19.331 1.00 61.75 185 ASP A C 1
ATOM 1412 O O . ASP A 1 185 ? 11.164 12.286 -19.319 1.00 61.75 185 ASP A O 1
ATOM 1416 N N . ARG A 1 186 ? 10.833 10.390 -18.185 1.00 61.00 186 ARG A N 1
ATOM 1417 C CA . ARG A 1 186 ? 10.788 11.063 -16.875 1.00 61.00 186 ARG A CA 1
ATOM 1418 C C . ARG A 1 186 ? 12.158 11.573 -16.447 1.00 61.00 186 ARG A C 1
ATOM 1420 O O . ARG A 1 186 ? 12.230 12.639 -15.842 1.00 61.00 186 ARG A O 1
ATOM 1427 N N . LEU A 1 187 ? 13.237 10.866 -16.791 1.00 63.59 187 LEU A N 1
ATOM 1428 C CA . LEU A 1 187 ? 14.598 11.315 -16.476 1.00 63.59 187 LEU A CA 1
ATOM 1429 C C . LEU A 1 187 ? 14.947 12.622 -17.198 1.00 63.59 187 LEU A C 1
ATOM 1431 O O . LEU A 1 187 ? 15.642 13.458 -16.630 1.00 63.59 187 LEU A O 1
ATOM 1435 N N . LEU A 1 188 ? 14.393 12.847 -18.390 1.00 63.62 188 LEU A N 1
ATOM 1436 C CA . LEU A 1 188 ? 14.594 14.077 -19.166 1.00 63.62 188 LEU A CA 1
ATOM 1437 C C . LEU A 1 188 ? 13.867 15.288 -18.579 1.00 63.62 188 LEU A C 1
ATOM 1439 O O . LEU A 1 188 ? 14.299 16.420 -18.761 1.00 63.62 188 LEU A O 1
ATOM 1443 N N . HIS A 1 189 ? 12.770 15.055 -17.856 1.00 69.75 189 HIS A N 1
ATOM 1444 C CA . HIS A 1 189 ? 12.033 16.118 -17.171 1.00 69.75 189 HIS A CA 1
ATOM 1445 C C . HIS A 1 189 ? 12.647 16.484 -15.813 1.00 69.75 189 HIS A C 1
ATOM 1447 O O . HIS A 1 189 ? 12.279 17.505 -15.233 1.00 69.75 189 HIS A O 1
ATOM 1453 N N . LEU A 1 190 ? 13.559 15.659 -15.289 1.00 75.81 190 LEU A N 1
ATOM 1454 C CA . LEU A 1 190 ? 14.135 15.819 -13.951 1.00 75.81 190 LEU A CA 1
ATOM 1455 C C . LEU A 1 190 ? 15.623 16.178 -13.976 1.00 75.81 190 LEU A C 1
ATOM 1457 O O . LEU A 1 190 ? 16.098 16.841 -13.049 1.00 75.81 190 LEU A O 1
ATOM 1461 N N . ALA A 1 191 ? 16.349 15.788 -15.025 1.00 81.44 191 ALA A N 1
ATOM 1462 C CA . ALA A 1 191 ? 17.785 15.984 -15.130 1.00 81.44 191 ALA A CA 1
ATOM 1463 C C . ALA A 1 191 ? 18.206 16.578 -16.481 1.00 81.44 191 ALA A C 1
ATOM 1465 O O . ALA A 1 191 ? 17.752 16.149 -17.539 1.00 81.44 191 ALA A O 1
ATOM 1466 N N . ILE A 1 192 ? 19.129 17.536 -16.428 1.00 80.19 192 ILE A N 1
ATOM 1467 C CA . ILE A 1 192 ? 19.747 18.187 -17.584 1.00 80.19 192 ILE A CA 1
ATOM 1468 C C . ILE A 1 192 ? 21.181 17.680 -17.718 1.00 80.19 192 ILE A C 1
ATOM 1470 O O . ILE A 1 192 ? 21.910 17.606 -16.725 1.00 80.19 192 ILE A O 1
ATOM 1474 N N . TRP A 1 193 ? 21.579 17.331 -18.940 1.00 81.44 193 TRP A N 1
ATOM 1475 C CA . TRP A 1 193 ? 22.962 16.980 -19.255 1.00 81.44 193 TRP A CA 1
ATOM 1476 C C . TRP A 1 193 ? 23.802 18.243 -19.308 1.00 81.44 193 TRP A C 1
ATOM 1478 O O . TRP A 1 193 ? 23.424 19.212 -19.959 1.00 81.44 193 TRP A O 1
ATOM 1488 N N . CYS A 1 194 ? 24.934 18.234 -18.622 1.00 80.62 194 CYS A N 1
ATOM 1489 C CA . CYS A 1 194 ? 25.831 19.372 -18.596 1.00 80.62 194 CYS A CA 1
ATOM 1490 C C . CYS A 1 194 ? 27.282 18.939 -18.392 1.00 80.62 194 CYS A C 1
ATOM 1492 O O . CYS A 1 194 ? 27.567 17.865 -17.854 1.00 80.62 194 CYS A O 1
ATOM 1494 N N . HIS A 1 195 ? 28.201 19.827 -18.746 1.00 83.31 195 HIS A N 1
ATOM 1495 C CA . HIS A 1 195 ? 29.610 19.730 -18.382 1.00 83.31 195 HIS A CA 1
ATOM 1496 C C . HIS A 1 195 ? 30.078 21.036 -17.748 1.00 83.31 195 HIS A C 1
ATOM 1498 O O . HIS A 1 195 ? 29.499 22.105 -17.955 1.00 83.31 195 HIS A O 1
ATOM 1504 N N . GLN A 1 196 ? 31.133 20.951 -16.943 1.00 81.56 196 GLN A N 1
ATOM 1505 C CA . GLN A 1 196 ? 31.743 22.129 -16.341 1.00 81.56 196 GLN A CA 1
ATOM 1506 C C . GLN A 1 196 ? 32.495 22.931 -17.413 1.00 81.56 196 GLN A C 1
ATOM 1508 O O . GLN A 1 196 ? 33.200 22.350 -18.237 1.00 81.56 196 GLN A O 1
ATOM 1513 N N . GLN A 1 197 ? 32.378 24.260 -17.379 1.00 78.88 197 GLN A N 1
ATOM 1514 C CA . GLN A 1 197 ? 32.971 25.160 -18.377 1.00 78.88 197 GLN A CA 1
ATOM 1515 C C . GLN A 1 197 ? 34.499 25.010 -18.500 1.00 78.88 197 GLN A C 1
ATOM 1517 O O . GLN A 1 197 ? 35.040 25.120 -19.599 1.00 78.88 197 GLN A O 1
ATOM 1522 N N . ASP A 1 198 ? 35.171 24.704 -17.389 1.00 79.75 198 ASP A N 1
ATOM 1523 C CA . ASP A 1 198 ? 36.628 24.546 -17.317 1.00 79.75 198 ASP A CA 1
ATOM 1524 C C . ASP A 1 198 ? 37.102 23.090 -17.510 1.00 79.75 198 ASP A C 1
ATOM 1526 O O . ASP A 1 198 ? 38.305 22.820 -17.472 1.00 79.75 198 ASP A O 1
ATOM 1530 N N . ASP A 1 199 ? 36.191 22.127 -17.714 1.00 77.12 199 ASP A N 1
ATOM 1531 C CA . ASP A 1 199 ? 36.568 20.723 -17.907 1.00 77.12 199 ASP A CA 1
ATOM 1532 C C . ASP A 1 199 ? 36.954 20.447 -19.365 1.00 77.12 199 ASP A C 1
ATOM 1534 O O . ASP A 1 199 ? 36.111 20.310 -20.256 1.00 77.12 199 ASP A O 1
ATOM 1538 N N . SER A 1 200 ? 38.259 20.294 -19.600 1.00 72.81 200 SER A N 1
ATOM 1539 C CA . SER A 1 200 ? 38.825 19.970 -20.915 1.00 72.81 200 SER A CA 1
ATOM 1540 C C . SER A 1 200 ? 38.318 18.634 -21.472 1.00 72.81 200 SER A C 1
ATOM 1542 O O . SER A 1 200 ? 38.285 18.451 -22.688 1.00 72.81 200 SER A O 1
ATOM 1544 N N . ASN A 1 201 ? 37.912 17.710 -20.595 1.00 76.00 201 ASN A N 1
ATOM 1545 C CA . ASN A 1 201 ? 37.405 16.392 -20.970 1.00 76.00 201 ASN A CA 1
ATOM 1546 C C . ASN A 1 201 ? 35.889 16.375 -21.198 1.00 76.00 201 ASN A C 1
ATOM 1548 O O . ASN A 1 201 ? 35.369 15.336 -21.606 1.00 76.00 201 ASN A O 1
ATOM 1552 N N . LYS A 1 202 ? 35.190 17.494 -20.940 1.00 76.25 202 LYS A N 1
ATOM 1553 C CA . LYS A 1 202 ? 33.725 17.616 -21.017 1.00 76.25 202 LYS A CA 1
ATOM 1554 C C . LYS A 1 202 ? 33.019 16.427 -20.370 1.00 76.25 202 LYS A C 1
ATOM 1556 O O . LYS A 1 202 ? 32.206 15.745 -20.992 1.00 76.25 202 LYS A O 1
ATOM 1561 N N . THR A 1 203 ? 33.393 16.118 -19.133 1.00 78.31 203 THR A N 1
ATOM 1562 C CA . THR A 1 203 ? 32.821 14.968 -18.446 1.00 78.31 203 THR A CA 1
ATOM 1563 C C . THR A 1 203 ? 31.337 15.207 -18.209 1.00 78.31 203 THR A C 1
ATOM 1565 O O . THR A 1 203 ? 30.966 16.187 -17.566 1.00 78.31 203 THR A O 1
ATOM 1568 N N . ASN A 1 204 ? 30.502 14.284 -18.684 1.00 76.19 204 ASN A N 1
ATOM 1569 C CA . ASN A 1 204 ? 29.057 14.402 -18.540 1.00 76.19 204 ASN A CA 1
ATOM 1570 C C . ASN A 1 204 ? 28.640 14.316 -17.068 1.00 76.19 204 ASN A C 1
ATOM 1572 O O . ASN A 1 204 ? 28.954 13.354 -16.358 1.00 76.19 204 ASN A O 1
ATOM 1576 N N . VAL A 1 205 ? 27.885 15.321 -16.642 1.00 78.31 205 VAL A N 1
ATOM 1577 C CA . VAL A 1 205 ? 27.251 15.437 -15.333 1.00 78.31 205 VAL A CA 1
ATOM 1578 C C . VAL A 1 205 ? 25.764 15.705 -15.552 1.00 78.31 205 VAL A C 1
ATOM 1580 O O . VAL A 1 205 ? 25.359 16.375 -16.498 1.00 78.31 205 VAL A O 1
ATOM 1583 N N . PHE A 1 206 ? 24.932 15.170 -14.670 1.00 82.62 206 PHE A N 1
ATOM 1584 C CA . PHE A 1 206 ? 23.495 15.394 -14.680 1.00 82.62 206 PHE A CA 1
ATOM 1585 C C . PHE A 1 206 ? 23.155 16.380 -13.579 1.00 82.62 206 PHE A C 1
ATOM 1587 O O . PHE A 1 206 ? 23.452 16.106 -12.420 1.00 82.62 206 PHE A O 1
ATOM 1594 N N . ARG A 1 207 ? 22.515 17.501 -13.902 1.00 82.19 207 ARG A N 1
ATOM 1595 C CA . ARG A 1 207 ? 22.018 18.443 -12.893 1.00 82.19 207 ARG A CA 1
ATOM 1596 C C . ARG A 1 207 ? 20.506 18.410 -12.791 1.00 82.19 207 ARG A C 1
ATOM 1598 O O . ARG A 1 207 ? 19.826 18.190 -13.786 1.00 82.19 207 ARG A O 1
ATOM 1605 N N . CYS A 1 208 ? 19.974 18.659 -11.601 1.00 79.62 208 CYS A N 1
ATOM 1606 C CA . CYS A 1 208 ? 18.533 18.797 -11.407 1.00 79.62 208 CYS A CA 1
ATOM 1607 C C . CYS A 1 208 ? 17.972 19.967 -12.237 1.00 79.62 208 CYS A C 1
ATOM 1609 O O . CYS A 1 208 ? 18.530 21.065 -12.207 1.00 79.62 208 CYS A O 1
ATOM 1611 N N . VAL A 1 209 ? 16.833 19.773 -12.913 1.00 80.50 209 VAL A N 1
ATOM 1612 C CA . VAL A 1 209 ? 16.115 20.842 -13.650 1.00 80.50 209 VAL A CA 1
ATOM 1613 C C . VAL A 1 209 ?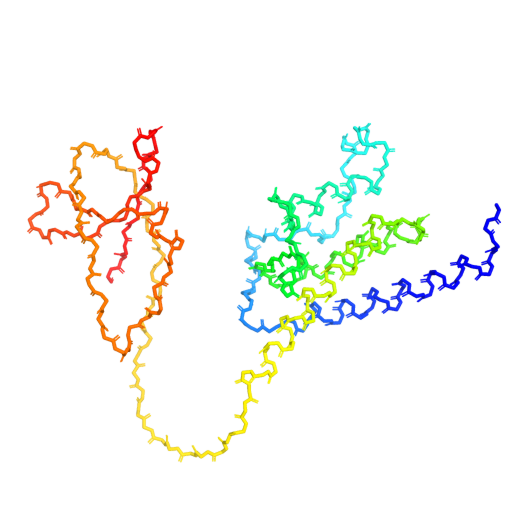 15.738 22.018 -12.734 1.00 80.50 209 VAL A C 1
ATOM 1615 O O . VAL A 1 209 ? 15.722 23.170 -13.164 1.00 80.50 209 VAL A O 1
ATOM 1618 N N . GLY A 1 210 ? 15.529 21.758 -11.438 1.00 74.12 210 GLY A N 1
ATOM 1619 C CA . GLY A 1 210 ? 15.270 22.778 -10.417 1.00 74.12 210 GLY A CA 1
ATOM 1620 C C . GLY A 1 210 ? 16.469 23.673 -10.076 1.00 74.12 210 GLY A C 1
ATOM 1621 O O . GLY A 1 210 ? 16.368 24.502 -9.169 1.00 74.12 210 GLY A O 1
ATOM 1622 N N . THR A 1 211 ? 17.609 23.534 -10.759 1.00 68.12 211 THR A N 1
ATOM 1623 C CA . THR A 1 211 ? 18.778 24.420 -10.590 1.00 68.12 211 THR A CA 1
ATOM 1624 C C . THR A 1 211 ? 18.456 25.881 -10.896 1.00 68.12 211 THR A C 1
ATOM 1626 O O . THR A 1 211 ? 18.946 26.767 -10.199 1.00 68.12 211 THR A O 1
ATOM 1629 N N . SER A 1 212 ? 17.544 26.148 -11.835 1.00 65.44 212 SER A N 1
ATOM 1630 C CA . SER A 1 212 ? 17.009 27.496 -12.096 1.00 65.44 212 SER A CA 1
ATOM 1631 C C . SER A 1 212 ? 16.229 28.091 -10.912 1.00 65.44 212 SER A C 1
ATOM 1633 O O . SER A 1 212 ? 16.101 29.308 -10.802 1.00 65.44 212 SER A O 1
ATOM 1635 N N . THR A 1 213 ? 15.749 27.241 -10.000 1.00 72.31 213 THR A N 1
ATOM 1636 C CA . THR A 1 213 ? 15.011 27.608 -8.779 1.00 72.31 213 THR A CA 1
ATOM 1637 C C . THR A 1 213 ? 15.837 27.446 -7.494 1.00 72.31 213 THR A C 1
ATOM 1639 O O . THR A 1 213 ? 15.291 27.554 -6.400 1.00 72.31 213 THR A O 1
ATOM 1642 N N . GLY A 1 214 ? 17.150 27.201 -7.610 1.00 68.75 214 GLY A N 1
ATOM 1643 C CA . GLY A 1 214 ? 18.078 27.132 -6.472 1.00 68.75 214 GLY A CA 1
ATOM 1644 C C . GLY A 1 214 ? 18.452 25.726 -5.989 1.00 68.75 214 GLY A C 1
ATOM 1645 O O . GLY A 1 214 ? 19.133 25.603 -4.974 1.00 68.75 214 GLY A O 1
ATOM 1646 N N . CYS A 1 215 ? 18.058 24.660 -6.693 1.00 73.69 215 CYS A N 1
ATOM 1647 C CA . CYS A 1 215 ? 18.592 23.322 -6.421 1.00 73.69 215 CYS A CA 1
ATOM 1648 C C . CYS A 1 215 ? 20.084 23.267 -6.796 1.00 73.69 215 CYS A C 1
ATOM 1650 O O . CYS A 1 215 ? 20.469 23.755 -7.852 1.00 73.69 215 CYS A O 1
ATOM 1652 N N . THR A 1 216 ? 20.931 22.662 -5.965 1.00 76.56 216 THR A N 1
ATOM 1653 C CA . THR A 1 216 ? 22.375 22.518 -6.242 1.00 76.56 216 THR A CA 1
ATOM 1654 C C . THR A 1 216 ? 22.787 21.073 -6.503 1.00 76.56 216 THR A C 1
ATOM 1656 O O . THR A 1 216 ? 23.974 20.786 -6.608 1.00 76.56 216 THR A O 1
ATOM 1659 N N . THR A 1 217 ? 21.828 20.154 -6.612 1.00 77.12 217 THR A N 1
ATOM 1660 C CA . THR A 1 217 ? 22.107 18.723 -6.740 1.00 77.12 217 THR A CA 1
ATOM 1661 C C . THR A 1 217 ? 22.516 18.354 -8.163 1.00 77.12 217 THR A C 1
ATOM 1663 O O . THR A 1 217 ? 21.814 18.673 -9.131 1.00 77.12 217 THR A O 1
ATOM 1666 N N . ALA A 1 218 ? 23.628 17.634 -8.272 1.00 77.38 218 ALA A N 1
ATOM 1667 C CA . ALA A 1 218 ? 24.071 16.987 -9.493 1.00 77.38 218 ALA A CA 1
ATOM 1668 C C . ALA A 1 218 ? 24.625 15.586 -9.229 1.00 77.38 218 ALA A C 1
ATOM 1670 O O . ALA A 1 218 ? 25.068 15.267 -8.126 1.00 77.38 218 ALA A O 1
ATOM 1671 N N . TRP A 1 219 ? 24.642 14.776 -10.283 1.00 79.12 219 TRP A N 1
ATOM 1672 C CA . TRP A 1 219 ? 25.070 13.387 -10.266 1.00 79.12 219 TRP A CA 1
ATOM 1673 C C . TRP A 1 219 ? 26.087 13.132 -11.365 1.00 79.12 219 TRP A C 1
ATOM 1675 O O . TRP A 1 219 ? 25.927 13.560 -12.511 1.00 79.12 219 TRP A O 1
ATOM 1685 N N . LYS A 1 220 ? 27.121 12.371 -11.023 1.00 74.56 220 LYS A N 1
ATOM 1686 C CA . LYS A 1 220 ? 28.102 11.862 -11.976 1.00 74.56 220 LYS A CA 1
ATOM 1687 C C . LYS A 1 220 ? 28.102 10.341 -11.913 1.00 74.56 220 LYS A C 1
ATOM 1689 O O . LYS A 1 220 ? 28.197 9.769 -10.827 1.00 74.56 220 LYS A O 1
ATOM 1694 N N . PHE A 1 221 ? 28.035 9.690 -13.070 1.00 59.09 221 PHE A N 1
ATOM 1695 C CA . PHE A 1 221 ? 28.300 8.257 -13.142 1.00 59.09 221 PHE A CA 1
ATOM 1696 C C . PHE A 1 221 ? 29.793 8.025 -12.900 1.00 59.09 221 PHE A C 1
ATOM 1698 O O . PHE A 1 221 ? 30.640 8.654 -13.539 1.00 59.09 221 PHE A O 1
ATOM 1705 N N . LYS A 1 222 ? 30.128 7.150 -11.948 1.00 52.03 222 LYS A N 1
ATOM 1706 C CA . LYS A 1 222 ? 31.492 6.628 -11.841 1.00 52.03 222 LYS A CA 1
ATOM 1707 C C . LYS A 1 222 ? 31.702 5.653 -13.000 1.00 52.03 222 LYS A C 1
ATOM 1709 O O . LYS A 1 222 ? 30.887 4.749 -13.170 1.00 52.03 222 LYS A O 1
ATOM 1714 N N . ASN A 1 223 ? 32.746 5.902 -13.791 1.00 46.62 223 ASN A N 1
ATOM 1715 C CA . ASN A 1 223 ? 33.222 4.974 -14.819 1.00 46.62 223 ASN A CA 1
ATOM 1716 C C . ASN A 1 223 ? 33.617 3.630 -14.209 1.00 46.62 223 ASN A C 1
ATOM 1718 O O . ASN A 1 223 ? 34.169 3.650 -13.083 1.00 46.62 223 ASN A O 1
#

Foldseek 3Di:
DPDPVVVVVLLVVLVVLLVLLLVLLQVFDVVAAAADPVDGLFALVVDDQDVVLCVVQVHSVRSLLVVLCVSFPVVFFDDPPDQAGGADRHGDPSVSSVSVSLNVVCVVPSPPPSSVVVSVRSSSNSVVRVVVVVVVDDDDDDDDDDDDDDDDDQDDWDKDFAQPVQKDFDDDDDDDPDPDDDDDVVLVQFWTWIAGPPDPPRATKIDGPCVVVPDRTITHGDD

pLDDT: mean 79.25, std 18.25, range [27.59, 98.06]

Secondary structure (DSSP, 8-state):
---HHHHHHHHHHHHHHHHHHHHHHHT--TTSPBPPSSS-S---TT----HHHHHHHSSHHHHHHHHHHHHH-TT-PPPTTSSSSS----BSHHHHTHHHHHHHHHHH-TT-HHHHHHHHHHHHHHHHHHHHHHHT------------------PPPEEEE--GGGEEEPPPPPP-STTSPPP-HHHHHHEEEEEETT-TT---EEEEGGGGGT--EEEE---

Organism: NCBI:txid495285

Radius of gyration: 23.69 Å; chains: 1; bounding box: 68×55×52 Å